Protein AF-A0A7D9EI59-F1 (afdb_monomer_lite)

Organism: Paramuricea clavata (NCBI:txid317549)

Structure (mmCIF, N/CA/C/O backbone):
data_AF-A0A7D9EI59-F1
#
_entry.id   AF-A0A7D9EI59-F1
#
loop_
_atom_site.group_PDB
_atom_site.id
_atom_site.type_symbol
_atom_site.label_atom_id
_atom_site.label_alt_id
_atom_site.label_comp_id
_atom_site.label_asym_id
_atom_site.label_entity_id
_atom_site.label_seq_id
_atom_site.pdbx_PDB_ins_code
_atom_site.Cartn_x
_atom_site.Cartn_y
_atom_site.Cartn_z
_atom_site.occupancy
_atom_site.B_iso_or_equiv
_atom_site.auth_seq_id
_atom_site.auth_comp_id
_atom_site.auth_asym_id
_atom_site.auth_atom_id
_atom_site.pdbx_PDB_model_num
ATOM 1 N N . MET A 1 1 ? -4.635 -21.747 10.445 1.00 44.41 1 MET A N 1
ATOM 2 C CA . MET A 1 1 ? -3.420 -22.553 10.187 1.00 44.41 1 MET A CA 1
ATOM 3 C C . MET A 1 1 ? -2.467 -22.407 11.371 1.00 44.41 1 MET A C 1
ATOM 5 O O . MET A 1 1 ? -2.086 -21.287 11.666 1.00 44.41 1 MET A O 1
ATOM 9 N N . SER A 1 2 ? -2.127 -23.484 12.089 1.00 45.44 2 SER A N 1
ATOM 10 C CA . SER A 1 2 ? -1.361 -23.410 13.359 1.00 45.44 2 SER A CA 1
ATOM 11 C C . SER A 1 2 ? 0.033 -24.046 13.291 1.00 45.44 2 SER A C 1
ATOM 13 O O . SER A 1 2 ? 0.686 -24.198 14.315 1.00 45.44 2 SER A O 1
ATOM 15 N N . THR A 1 3 ? 0.500 -24.448 12.109 1.00 55.97 3 THR A N 1
ATOM 16 C CA . THR A 1 3 ? 1.678 -25.321 11.956 1.00 55.97 3 THR A CA 1
ATOM 17 C C . THR A 1 3 ? 3.002 -24.595 11.688 1.00 55.97 3 THR A C 1
ATOM 19 O O . THR A 1 3 ? 3.993 -25.260 11.414 1.00 55.97 3 THR A O 1
ATOM 22 N N . GLY A 1 4 ? 3.057 -23.260 11.782 1.00 72.19 4 GLY A N 1
ATOM 23 C CA . GLY A 1 4 ? 4.280 -22.480 11.508 1.00 72.19 4 GLY A CA 1
ATOM 24 C C . GLY A 1 4 ? 4.633 -21.390 12.526 1.00 72.19 4 GLY A C 1
ATOM 25 O O . GLY A 1 4 ? 5.636 -20.710 12.347 1.00 72.19 4 GLY A O 1
ATOM 26 N N . LEU A 1 5 ? 3.832 -21.208 13.581 1.00 82.12 5 LEU A N 1
ATOM 27 C CA . LEU A 1 5 ? 4.033 -20.155 14.583 1.00 82.12 5 LEU A CA 1
ATOM 28 C C . LEU A 1 5 ? 4.665 -20.735 15.849 1.00 82.12 5 LEU A C 1
ATOM 30 O O . LEU A 1 5 ? 4.209 -21.754 16.366 1.00 82.12 5 LEU A O 1
ATOM 34 N N . THR A 1 6 ? 5.670 -20.051 16.392 1.00 87.62 6 THR A N 1
ATOM 35 C CA . THR A 1 6 ? 6.133 -20.313 17.764 1.00 87.62 6 THR A CA 1
ATOM 36 C C . THR A 1 6 ? 5.044 -19.940 18.774 1.00 87.62 6 THR A C 1
ATOM 38 O O . THR A 1 6 ? 4.190 -19.100 18.493 1.00 87.62 6 THR A O 1
ATOM 41 N N . GLU A 1 7 ? 5.083 -20.511 19.980 1.00 88.06 7 GLU A N 1
ATOM 42 C CA . GLU A 1 7 ? 4.117 -20.182 21.043 1.00 88.06 7 GLU A CA 1
ATOM 43 C C . GLU A 1 7 ? 4.102 -18.677 21.360 1.00 88.06 7 GLU A C 1
ATOM 45 O O . GLU A 1 7 ? 3.040 -18.066 21.492 1.00 88.06 7 GLU A O 1
ATOM 50 N N . ARG A 1 8 ? 5.289 -18.055 21.364 1.00 90.00 8 ARG A N 1
ATOM 51 C CA . ARG A 1 8 ? 5.455 -16.604 21.493 1.00 90.00 8 ARG A CA 1
ATOM 52 C C . ARG A 1 8 ? 4.705 -15.857 20.390 1.00 90.00 8 ARG A C 1
ATOM 54 O O . ARG A 1 8 ? 3.900 -14.986 20.697 1.00 90.00 8 ARG A O 1
ATOM 61 N N . GLN A 1 9 ? 4.932 -16.202 19.122 1.00 90.50 9 GLN A N 1
ATOM 62 C CA . GLN A 1 9 ? 4.246 -15.556 17.999 1.00 90.50 9 GLN A CA 1
ATOM 63 C C . GLN A 1 9 ? 2.733 -15.788 18.053 1.00 90.50 9 GLN A C 1
ATOM 65 O O . GLN A 1 9 ? 1.977 -14.851 17.836 1.00 90.50 9 GLN A O 1
ATOM 70 N N . ALA A 1 10 ? 2.276 -16.989 18.409 1.00 91.94 10 ALA A N 1
ATOM 71 C CA . ALA A 1 10 ? 0.852 -17.291 18.533 1.00 91.94 10 ALA A CA 1
ATOM 72 C C . ALA A 1 10 ? 0.154 -16.425 19.599 1.00 91.94 10 ALA A C 1
ATOM 74 O O . ALA A 1 10 ? -0.990 -16.016 19.399 1.00 91.94 10 ALA A O 1
ATOM 75 N N . HIS A 1 11 ? 0.835 -16.106 20.707 1.00 93.31 11 HIS A N 1
ATOM 76 C CA . HIS A 1 11 ? 0.327 -15.145 21.689 1.00 93.31 11 HIS A CA 1
ATOM 77 C C . HIS A 1 11 ? 0.198 -13.738 21.089 1.00 93.31 11 HIS A C 1
ATOM 79 O O . HIS A 1 11 ? -0.851 -13.111 21.215 1.00 93.31 11 HIS A O 1
ATOM 85 N N . LEU A 1 12 ? 1.239 -13.260 20.401 1.00 94.12 12 LEU A N 1
ATOM 86 C CA . LEU A 1 12 ? 1.238 -11.934 19.771 1.00 94.12 12 LEU A CA 1
ATOM 87 C C . LEU A 1 12 ? 0.163 -11.806 18.683 1.00 94.12 12 LEU A C 1
ATOM 89 O O . LEU A 1 12 ? -0.467 -10.761 18.560 1.00 94.12 12 LEU A O 1
ATOM 93 N N . VAL A 1 13 ? -0.095 -12.875 17.928 1.00 94.75 13 VAL A N 1
ATOM 94 C CA . VAL A 1 13 ? -1.173 -12.906 16.929 1.00 94.75 13 VAL A CA 1
ATOM 95 C C . VAL A 1 13 ? -2.532 -12.691 17.586 1.00 94.75 13 VAL A C 1
ATOM 97 O O . VAL A 1 13 ? -3.290 -11.846 17.125 1.00 94.75 13 VAL A O 1
ATOM 100 N N . LYS A 1 14 ? -2.824 -13.382 18.695 1.00 94.75 14 LYS A N 1
ATOM 101 C CA . LYS A 1 14 ? -4.089 -13.196 19.427 1.00 94.75 14 LYS A CA 1
ATOM 102 C C . LYS A 1 14 ? -4.240 -11.781 19.979 1.00 94.75 14 LYS A C 1
ATOM 104 O O . LYS A 1 14 ? -5.341 -11.236 19.976 1.00 94.75 14 LYS A O 1
ATOM 109 N N . GLU A 1 15 ? -3.148 -11.199 20.464 1.00 95.44 15 GLU A N 1
ATOM 110 C CA . GLU A 1 15 ? -3.125 -9.819 20.953 1.00 95.44 15 GLU A CA 1
ATOM 111 C C . GLU A 1 15 ? -3.425 -8.827 19.818 1.00 95.44 15 GLU A C 1
ATOM 113 O O . GLU A 1 15 ? -4.300 -7.972 19.962 1.00 95.44 15 GLU A O 1
ATOM 118 N N . LEU A 1 16 ? -2.793 -9.007 18.654 1.00 95.62 16 LEU A N 1
ATOM 119 C CA . LEU A 1 16 ? -3.027 -8.185 17.468 1.00 95.62 16 LEU A CA 1
ATOM 120 C C . LEU A 1 16 ? -4.451 -8.350 16.911 1.00 95.62 16 LEU A C 1
ATOM 122 O O . LEU A 1 16 ? -5.092 -7.362 16.569 1.00 95.62 16 LEU A O 1
ATOM 126 N N . GLU A 1 17 ? -4.983 -9.572 16.856 1.00 94.81 17 GLU A N 1
ATOM 127 C CA . GLU A 1 17 ? -6.381 -9.836 16.478 1.00 94.81 17 GLU A CA 1
ATOM 128 C C . GLU A 1 17 ? -7.371 -9.169 17.441 1.00 94.81 17 GLU A C 1
ATOM 130 O O . GLU A 1 17 ? -8.408 -8.654 17.015 1.00 94.81 17 GLU A O 1
ATOM 135 N N . GLY A 1 18 ? -7.056 -9.165 18.739 1.00 93.31 18 GLY A N 1
ATOM 136 C CA . GLY A 1 18 ? -7.814 -8.438 19.752 1.00 93.31 18 GLY A CA 1
ATOM 137 C C . GLY A 1 18 ? -7.827 -6.938 19.470 1.00 93.31 18 GLY A C 1
ATOM 138 O O . GLY A 1 18 ? -8.898 -6.332 19.445 1.00 93.31 18 GLY A O 1
ATOM 139 N N . TRP A 1 19 ? -6.662 -6.356 19.182 1.00 94.50 19 TRP A N 1
ATOM 140 C CA . TRP A 1 19 ? -6.543 -4.946 18.810 1.00 94.50 19 TRP A CA 1
ATOM 141 C C . TRP A 1 19 ? -7.332 -4.611 17.536 1.00 94.50 19 TRP A C 1
ATOM 143 O O . TRP A 1 19 ? -8.114 -3.664 17.538 1.00 94.50 19 TRP A O 1
ATOM 153 N N . VAL A 1 20 ? -7.224 -5.431 16.484 1.00 93.12 20 VAL A N 1
ATOM 154 C CA . VAL A 1 20 ? -7.974 -5.246 15.229 1.00 93.12 20 VAL A CA 1
ATOM 155 C C . VAL A 1 20 ? -9.485 -5.251 15.470 1.00 93.12 20 VAL A C 1
ATOM 157 O O . VAL A 1 20 ? -10.200 -4.419 14.912 1.00 93.12 20 VAL A O 1
ATOM 160 N N . LYS A 1 21 ? -9.988 -6.144 16.332 1.00 90.75 21 LYS A N 1
ATOM 161 C CA . LYS A 1 21 ? -11.410 -6.156 16.705 1.00 90.75 21 LYS A CA 1
ATOM 162 C C . LYS A 1 21 ? -11.816 -4.863 17.401 1.00 90.75 21 LYS A C 1
ATOM 164 O O . LYS A 1 21 ? -12.799 -4.251 16.995 1.00 90.75 21 LYS A O 1
ATOM 169 N N . LEU A 1 22 ? -11.041 -4.414 18.390 1.00 90.25 22 LEU A N 1
ATOM 170 C CA . LEU A 1 22 ? -11.302 -3.159 19.104 1.00 90.25 22 LEU A CA 1
ATOM 171 C C . LEU A 1 22 ? -11.261 -1.934 18.181 1.00 90.25 22 LEU A C 1
ATOM 173 O O . LEU A 1 22 ? -12.031 -1.000 18.394 1.00 90.25 22 LEU A O 1
ATOM 177 N N . PHE A 1 23 ? -10.396 -1.960 17.165 1.00 90.44 23 PHE A N 1
ATOM 178 C CA . PHE A 1 23 ? -10.298 -0.939 16.124 1.00 90.44 23 PHE A CA 1
ATOM 179 C C . PHE A 1 23 ? -11.529 -0.934 15.205 1.00 90.44 23 PHE A C 1
ATOM 181 O O . PHE A 1 23 ? -12.023 0.128 14.841 1.00 90.44 23 PHE A O 1
ATOM 188 N N . SER A 1 24 ? -12.059 -2.110 14.857 1.00 86.44 24 SER A N 1
ATOM 189 C CA . SER A 1 24 ? -13.242 -2.230 13.990 1.00 86.44 24 SER A CA 1
ATOM 190 C C . SER A 1 24 ? -14.580 -1.992 14.699 1.00 86.44 24 SER A C 1
ATOM 192 O O . SER A 1 24 ? -15.538 -1.527 14.084 1.00 86.44 24 SER A O 1
ATOM 194 N N . GLU A 1 25 ? -14.667 -2.279 16.000 1.00 82.50 25 GLU A N 1
ATOM 195 C CA . GLU A 1 25 ? -15.896 -2.148 16.785 1.00 82.50 25 GLU A CA 1
ATOM 196 C C . GLU A 1 25 ? -16.182 -0.679 17.148 1.00 82.50 25 GLU A C 1
ATOM 198 O O . GLU A 1 25 ? -15.815 -0.184 18.221 1.00 82.50 25 GLU A O 1
ATOM 203 N N . ALA A 1 26 ? -16.887 0.024 16.260 1.00 68.56 26 ALA A N 1
ATOM 204 C CA . ALA A 1 26 ? -17.484 1.319 16.572 1.00 68.56 26 ALA A CA 1
ATOM 205 C C . ALA A 1 26 ? -18.655 1.163 17.557 1.00 68.56 26 ALA A C 1
ATOM 207 O O . ALA A 1 26 ? -19.393 0.173 17.538 1.00 68.56 26 ALA A O 1
ATOM 208 N N . LYS A 1 27 ? -18.850 2.153 18.433 1.00 64.38 27 LYS A N 1
ATOM 209 C CA . LYS A 1 27 ? -19.994 2.159 19.350 1.00 64.38 27 LYS A CA 1
ATOM 210 C C . LYS A 1 27 ? -21.321 2.227 18.573 1.00 64.38 27 LYS A C 1
ATOM 212 O O . LYS A 1 27 ? -21.422 2.973 17.594 1.00 64.38 27 LYS A O 1
ATOM 217 N N . PRO A 1 28 ? -22.371 1.530 19.047 1.00 58.72 28 PRO A N 1
ATOM 218 C CA . PRO A 1 28 ? -23.678 1.504 18.386 1.00 58.72 28 PRO A CA 1
ATOM 219 C C . PRO A 1 28 ? -24.346 2.887 18.306 1.00 58.72 28 PRO A C 1
ATOM 221 O O . PRO A 1 28 ? -25.142 3.124 17.411 1.00 58.72 28 PRO A O 1
ATOM 224 N N . GLU A 1 29 ? -23.969 3.825 19.180 1.00 56.94 29 GLU A N 1
ATOM 225 C CA . GLU A 1 29 ? -24.457 5.216 19.194 1.00 56.94 29 GLU A CA 1
ATOM 226 C C . GLU A 1 29 ? -24.121 6.004 17.913 1.00 56.94 29 GLU A C 1
ATOM 228 O O . GLU A 1 29 ? -24.829 6.945 17.571 1.00 56.94 29 GLU A O 1
ATOM 233 N N . TYR A 1 30 ? -23.070 5.603 17.188 1.00 54.81 30 TYR A N 1
ATOM 234 C CA . TYR A 1 30 ? -22.612 6.246 15.947 1.00 54.81 30 TYR A CA 1
ATOM 235 C C . TYR A 1 30 ? -22.866 5.380 14.703 1.00 54.81 30 TYR A C 1
ATOM 237 O O . TYR A 1 30 ? -22.449 5.733 13.602 1.00 54.81 30 TYR A O 1
ATOM 245 N N . SER A 1 31 ? -23.545 4.239 14.868 1.00 54.56 31 SER A N 1
ATOM 246 C CA . SER A 1 31 ? -23.795 3.266 13.804 1.00 54.56 31 SER A CA 1
ATOM 247 C C . SER A 1 31 ? -25.276 3.289 13.427 1.00 54.56 31 SER A C 1
ATOM 249 O O . SER A 1 31 ? -26.121 2.753 14.139 1.00 54.56 31 SER A O 1
ATOM 251 N N . SER A 1 32 ? -25.614 3.921 12.301 1.00 46.00 32 SER A N 1
ATOM 252 C CA . SER A 1 32 ? -26.967 3.827 11.739 1.00 46.00 32 SER A CA 1
ATOM 253 C C . SER A 1 32 ? -27.121 2.495 10.997 1.00 46.00 32 SER A C 1
ATOM 255 O O . SER A 1 32 ? -26.780 2.396 9.823 1.00 46.00 32 SER A O 1
ATOM 257 N N . GLY A 1 33 ? -27.624 1.471 11.693 1.00 49.34 33 GLY A N 1
ATOM 258 C CA . GLY A 1 33 ? -27.985 0.166 11.120 1.00 49.34 33 GLY A CA 1
ATOM 259 C C . GLY A 1 33 ? -27.088 -0.997 11.558 1.00 49.34 33 GLY A C 1
ATOM 260 O O . GLY A 1 33 ? -25.931 -0.813 11.920 1.00 49.34 33 GLY A O 1
ATOM 261 N N . GLU A 1 34 ? -27.636 -2.214 11.506 1.00 49.31 34 GLU A N 1
ATOM 262 C CA . GLU A 1 34 ? -27.031 -3.495 11.930 1.00 49.31 34 GLU A CA 1
ATOM 263 C C . GLU A 1 34 ? -25.749 -3.907 11.162 1.00 49.31 34 GLU A C 1
ATOM 265 O O . GLU A 1 34 ? -25.243 -5.018 11.340 1.00 49.31 34 GLU A O 1
ATOM 270 N N . SER A 1 35 ? -25.191 -3.047 10.302 1.00 55.44 35 SER A N 1
ATOM 271 C CA . SER A 1 35 ? -23.946 -3.332 9.589 1.00 55.44 35 SER A CA 1
ATOM 272 C C . SER A 1 35 ? -22.745 -3.107 10.508 1.00 55.44 35 SER A C 1
ATOM 274 O O . SER A 1 35 ? -22.201 -2.006 10.602 1.00 55.44 35 SER A O 1
ATOM 276 N N . LEU A 1 36 ? -22.328 -4.172 11.191 1.00 67.75 36 LEU A N 1
ATOM 277 C CA . LEU A 1 36 ? -21.067 -4.220 11.927 1.00 67.75 36 LEU A CA 1
ATOM 278 C C . LEU A 1 36 ? -19.910 -3.902 10.967 1.00 67.75 36 LEU A C 1
ATOM 280 O O . LEU A 1 36 ? -19.700 -4.636 10.000 1.00 67.75 36 LEU A O 1
ATOM 284 N N . PHE A 1 37 ? -19.179 -2.818 11.235 1.00 77.12 37 PHE A N 1
ATOM 285 C CA . PHE A 1 37 ? -17.946 -2.474 10.528 1.00 77.12 37 PHE A CA 1
ATOM 286 C C . PHE A 1 37 ? -16.921 -3.585 10.780 1.00 77.12 37 PHE A C 1
ATOM 288 O O . PHE A 1 37 ? -16.634 -3.920 11.932 1.00 77.12 37 PHE A O 1
ATOM 295 N N . LYS A 1 38 ? -16.438 -4.233 9.719 1.00 85.75 38 LYS A N 1
ATOM 296 C CA . LYS A 1 38 ? -15.557 -5.400 9.832 1.00 85.75 38 LYS A CA 1
ATOM 297 C C . LYS A 1 38 ? -14.093 -4.978 9.722 1.00 85.75 38 LYS A C 1
ATOM 299 O O . LYS A 1 38 ? -13.791 -3.958 9.111 1.00 85.75 38 LYS A O 1
ATOM 304 N N . PRO A 1 39 ? -13.149 -5.809 10.193 1.00 88.12 39 PRO A N 1
ATOM 305 C CA . PRO A 1 39 ? -11.725 -5.592 9.943 1.00 88.12 39 PRO A CA 1
ATOM 306 C C . PRO A 1 39 ? -11.366 -5.363 8.467 1.00 88.12 39 PRO A C 1
ATOM 308 O O . PRO A 1 39 ? -10.479 -4.567 8.186 1.00 88.12 39 PRO A O 1
ATOM 311 N N . GLY A 1 40 ? -12.078 -6.005 7.531 1.00 86.62 40 GLY A N 1
ATOM 312 C CA . GLY A 1 40 ? -11.897 -5.797 6.087 1.00 86.62 40 GLY A CA 1
ATOM 313 C C . GLY A 1 40 ? -12.383 -4.440 5.561 1.00 86.62 40 GLY A C 1
ATOM 314 O O . GLY A 1 40 ? -11.949 -4.025 4.491 1.00 86.62 40 GLY A O 1
ATOM 315 N N . ASP A 1 41 ? -13.241 -3.736 6.308 1.00 87.25 41 ASP A N 1
ATOM 316 C CA . ASP A 1 41 ? -13.616 -2.340 6.032 1.00 87.25 41 ASP A CA 1
ATOM 317 C C . ASP A 1 41 ? -12.573 -1.354 6.584 1.00 87.25 41 ASP A C 1
ATOM 319 O O . ASP A 1 41 ? -12.348 -0.277 6.026 1.00 87.25 41 ASP A O 1
ATOM 323 N N . CYS A 1 42 ? -11.924 -1.728 7.693 1.00 90.56 42 CYS A N 1
ATOM 324 C CA . CYS A 1 42 ? -10.862 -0.947 8.316 1.00 90.56 42 CYS A CA 1
ATOM 325 C C . CYS A 1 42 ? -9.559 -1.008 7.526 1.00 90.56 42 CYS A C 1
ATOM 327 O O . CYS A 1 42 ? -8.951 0.023 7.259 1.00 90.56 42 CYS A O 1
ATOM 329 N N . PHE A 1 43 ? -9.127 -2.226 7.204 1.00 93.50 43 PHE A N 1
ATOM 330 C CA . PHE A 1 43 ? -7.817 -2.545 6.660 1.00 93.50 43 PHE A CA 1
ATOM 331 C C . PHE A 1 43 ? -7.995 -3.203 5.293 1.00 93.50 43 PHE A C 1
ATOM 333 O O . PHE A 1 43 ? -8.507 -4.319 5.170 1.00 93.50 43 PHE A O 1
ATOM 340 N N . VAL A 1 44 ? -7.566 -2.508 4.247 1.00 92.69 44 VAL A N 1
ATOM 341 C CA . VAL A 1 44 ? -7.796 -2.923 2.866 1.00 92.69 44 VAL A CA 1
ATOM 342 C C . VAL A 1 44 ? -6.965 -4.166 2.543 1.00 92.69 44 VAL A C 1
ATOM 344 O O . VAL A 1 44 ? -5.740 -4.175 2.657 1.00 92.69 44 VAL A O 1
ATOM 347 N N . GLY A 1 45 ? -7.650 -5.242 2.146 1.00 89.50 45 GLY A N 1
ATOM 348 C CA . GLY A 1 45 ? -7.032 -6.546 1.890 1.00 89.50 45 GLY A CA 1
ATOM 349 C C . GLY A 1 45 ? -6.720 -7.354 3.156 1.00 89.50 45 GLY A C 1
ATOM 350 O O . GLY A 1 45 ? -5.837 -8.215 3.121 1.00 89.50 45 GLY A O 1
ATOM 351 N N . TYR A 1 46 ? -7.407 -7.078 4.268 1.00 91.50 46 TYR A N 1
ATOM 352 C CA . TYR A 1 46 ? -7.305 -7.861 5.498 1.00 91.50 46 TYR A CA 1
ATOM 353 C C . TYR A 1 46 ? -8.050 -9.196 5.405 1.00 91.50 46 TYR A C 1
ATOM 355 O O . TYR A 1 46 ? -9.221 -9.250 5.038 1.00 91.50 46 TYR A O 1
ATOM 363 N N . HIS A 1 47 ? -7.374 -10.263 5.823 1.00 90.31 47 HIS A N 1
ATOM 364 C CA . HIS A 1 47 ? -7.870 -11.638 5.884 1.00 90.31 47 HIS A CA 1
ATOM 365 C C . HIS A 1 47 ? -7.627 -12.250 7.258 1.00 90.31 47 HIS A C 1
ATOM 367 O O . HIS A 1 47 ? -6.879 -11.713 8.075 1.00 90.31 47 HIS A O 1
ATOM 373 N N . SER A 1 48 ? -8.213 -13.424 7.503 1.00 88.00 48 SER A N 1
ATOM 374 C CA . SER A 1 48 ? -8.036 -14.156 8.766 1.00 88.00 48 SER A CA 1
ATOM 375 C C . SER A 1 48 ? -6.572 -14.453 9.094 1.00 88.00 48 SER A C 1
ATOM 377 O O . SER A 1 48 ? -6.203 -14.488 10.260 1.00 88.00 48 SER A O 1
ATOM 379 N N . ASP A 1 49 ? -5.730 -14.632 8.075 1.00 89.19 49 ASP A N 1
ATOM 380 C CA . ASP A 1 49 ? -4.313 -14.951 8.257 1.00 89.19 49 ASP A CA 1
ATOM 381 C C . ASP A 1 49 ? -3.410 -13.701 8.279 1.00 89.19 49 ASP A C 1
ATOM 383 O O . ASP A 1 49 ? -2.204 -13.811 8.507 1.00 89.19 49 ASP A O 1
ATOM 387 N N . THR A 1 50 ? -3.963 -12.497 8.083 1.00 91.38 50 THR A N 1
ATOM 388 C CA . THR A 1 50 ? -3.183 -11.251 8.008 1.00 91.38 50 THR A CA 1
ATOM 389 C C . THR A 1 50 ? -2.435 -10.961 9.307 1.00 91.38 50 THR A C 1
ATOM 391 O O . THR A 1 50 ? -1.248 -10.645 9.263 1.00 91.38 50 THR A O 1
ATOM 394 N N . ALA A 1 51 ? -3.081 -11.119 10.467 1.00 92.50 51 ALA A N 1
ATOM 395 C CA . ALA A 1 51 ? -2.426 -10.896 11.758 1.00 92.50 51 ALA A CA 1
ATOM 396 C C . ALA A 1 51 ? -1.226 -11.840 11.955 1.00 92.50 51 ALA A C 1
ATOM 398 O O . ALA A 1 51 ? -0.148 -11.405 12.362 1.00 92.50 51 ALA A O 1
ATOM 399 N N . ALA A 1 52 ? -1.383 -13.115 11.587 1.00 91.69 52 ALA A N 1
ATOM 400 C CA . ALA A 1 52 ? -0.301 -14.093 11.612 1.00 91.69 52 ALA A CA 1
ATOM 401 C C . ALA A 1 52 ? 0.844 -13.716 10.662 1.00 91.69 52 ALA A C 1
ATOM 403 O O . ALA A 1 52 ? 2.006 -13.731 11.070 1.00 91.69 52 ALA A O 1
ATOM 404 N N . ALA A 1 53 ? 0.529 -13.335 9.423 1.00 90.69 53 ALA A N 1
ATOM 405 C CA . ALA A 1 53 ? 1.523 -12.937 8.429 1.00 90.69 53 ALA A CA 1
ATOM 406 C C . ALA A 1 53 ? 2.340 -11.711 8.875 1.00 90.69 53 ALA A C 1
ATOM 408 O O . ALA A 1 53 ? 3.569 -11.707 8.745 1.00 90.69 53 ALA A O 1
ATOM 409 N N . VAL A 1 54 ? 1.679 -10.697 9.443 1.00 92.25 54 VAL A N 1
ATOM 410 C CA . VAL A 1 54 ? 2.336 -9.483 9.946 1.00 92.25 54 VAL A CA 1
ATOM 411 C C . VAL A 1 54 ? 3.245 -9.815 11.125 1.00 92.25 54 VAL A C 1
ATOM 413 O O . VAL A 1 54 ? 4.438 -9.522 11.065 1.00 92.25 54 VAL A O 1
ATOM 416 N N . VAL A 1 55 ? 2.735 -10.501 12.154 1.00 92.75 55 VAL A N 1
ATOM 417 C CA . VAL A 1 55 ? 3.536 -10.855 13.338 1.00 92.75 55 VAL A CA 1
ATOM 418 C C . VAL A 1 55 ? 4.752 -11.694 12.957 1.00 92.75 55 VAL A C 1
ATOM 420 O O . VAL A 1 55 ? 5.840 -11.442 13.476 1.00 92.75 55 VAL A O 1
ATOM 423 N N . MET A 1 56 ? 4.611 -12.661 12.045 1.00 90.31 56 MET A N 1
ATOM 424 C CA . MET A 1 56 ? 5.751 -13.451 11.569 1.00 90.31 56 MET A CA 1
ATOM 425 C C . MET A 1 56 ? 6.794 -12.579 10.872 1.00 90.31 56 MET A C 1
ATOM 427 O O . MET A 1 56 ? 7.977 -12.678 11.188 1.00 90.31 56 MET A O 1
ATOM 431 N N . THR A 1 57 ? 6.363 -11.706 9.961 1.00 89.31 57 THR A N 1
ATOM 432 C CA . THR A 1 57 ? 7.269 -10.830 9.204 1.00 89.31 57 THR A CA 1
ATOM 433 C C . THR A 1 57 ? 8.038 -9.901 10.143 1.00 89.31 57 THR A C 1
ATOM 435 O O . THR A 1 57 ? 9.263 -9.830 10.073 1.00 89.31 57 THR A O 1
ATOM 438 N N . ILE A 1 58 ? 7.342 -9.256 11.081 1.00 90.94 58 ILE A N 1
ATOM 439 C CA . ILE A 1 58 ? 7.950 -8.342 12.053 1.00 90.94 58 ILE A CA 1
ATOM 440 C C . ILE A 1 58 ? 8.865 -9.082 13.032 1.00 90.94 58 ILE A C 1
ATOM 442 O O . ILE A 1 58 ? 9.969 -8.615 13.303 1.00 90.94 58 ILE A O 1
ATOM 446 N N . SER A 1 59 ? 8.456 -10.255 13.520 1.00 89.69 59 SER A N 1
ATOM 447 C CA . SER A 1 59 ? 9.297 -11.057 14.419 1.00 89.69 59 SER A CA 1
ATOM 448 C C . SER A 1 59 ? 10.602 -11.486 13.748 1.00 89.69 59 SER A C 1
ATOM 450 O O . SER A 1 59 ? 11.637 -11.483 14.399 1.00 89.69 59 SER A O 1
ATOM 452 N N . ASN A 1 60 ? 10.560 -11.828 12.456 1.00 86.69 60 ASN A N 1
ATOM 453 C CA . ASN A 1 60 ? 11.741 -12.249 11.701 1.00 86.69 60 ASN A CA 1
ATOM 454 C C . ASN A 1 60 ? 12.683 -11.079 11.369 1.00 86.69 60 ASN A C 1
ATOM 456 O O . ASN A 1 60 ? 13.889 -11.281 11.247 1.00 86.69 60 ASN A O 1
ATOM 460 N N . LEU A 1 61 ? 12.148 -9.863 11.202 1.00 85.00 61 LEU A N 1
ATOM 461 C CA . LEU A 1 61 ? 12.950 -8.648 11.016 1.00 85.00 61 LEU A CA 1
ATOM 462 C C . LEU A 1 61 ? 13.621 -8.211 12.324 1.00 85.00 61 LEU A C 1
ATOM 464 O O . LEU A 1 61 ? 14.761 -7.754 12.318 1.00 85.00 61 LEU A O 1
ATOM 468 N N . GLY A 1 62 ? 12.911 -8.361 13.441 1.00 81.19 62 GLY A N 1
ATOM 469 C CA . GLY A 1 62 ? 13.339 -7.943 14.769 1.00 81.19 62 GLY A CA 1
ATOM 470 C C . GLY A 1 62 ? 13.514 -9.112 15.728 1.00 81.19 62 GLY A C 1
ATOM 471 O O . GLY A 1 62 ? 12.822 -9.159 16.743 1.00 81.19 62 GLY A O 1
ATOM 472 N N . ASN A 1 63 ? 14.436 -10.040 15.440 1.00 76.38 63 ASN A N 1
ATOM 473 C CA . ASN A 1 63 ? 14.655 -11.235 16.275 1.00 76.38 63 ASN A CA 1
ATOM 474 C C . ASN A 1 63 ? 14.894 -10.905 17.766 1.00 76.38 63 ASN A C 1
ATOM 476 O O . ASN A 1 63 ? 14.447 -11.650 18.640 1.00 76.38 63 ASN A O 1
ATOM 480 N N . ASP A 1 64 ? 15.535 -9.767 18.052 1.00 85.19 64 ASP A N 1
ATOM 481 C CA . ASP A 1 64 ? 15.859 -9.312 19.413 1.00 85.19 64 ASP A CA 1
ATOM 482 C C . ASP A 1 64 ? 14.813 -8.360 20.017 1.00 85.19 64 ASP A C 1
ATOM 484 O O . ASP A 1 64 ? 14.978 -7.856 21.131 1.00 85.19 64 ASP A O 1
ATOM 488 N N . TRP A 1 65 ? 13.727 -8.072 19.299 1.00 88.81 65 TRP A N 1
ATOM 489 C CA . TRP A 1 65 ? 12.714 -7.138 19.776 1.00 88.81 65 TRP A CA 1
ATOM 490 C C . TRP A 1 65 ? 11.878 -7.737 20.902 1.00 88.81 65 TRP A C 1
ATOM 492 O O . TRP A 1 65 ? 11.542 -8.927 20.934 1.00 88.81 65 TRP A O 1
ATOM 502 N N . SER A 1 66 ? 11.494 -6.877 21.843 1.00 92.25 66 SER A N 1
ATOM 503 C CA . SER A 1 66 ? 10.533 -7.224 22.885 1.00 92.25 66 SER A CA 1
ATOM 504 C C . SER A 1 66 ? 9.141 -7.470 22.293 1.00 92.25 66 SER A C 1
ATOM 506 O O . SER A 1 66 ? 8.796 -6.962 21.227 1.00 92.25 66 SER A O 1
ATOM 508 N N . ASN A 1 67 ? 8.294 -8.207 23.018 1.00 91.50 67 ASN A N 1
ATOM 509 C CA . ASN A 1 67 ? 6.902 -8.452 22.609 1.00 91.50 67 ASN A CA 1
ATOM 510 C C . ASN A 1 67 ? 6.146 -7.153 22.301 1.00 91.50 67 ASN A C 1
ATOM 512 O O . ASN A 1 67 ? 5.438 -7.078 21.303 1.00 91.50 67 ASN A O 1
ATOM 516 N N . LYS A 1 68 ? 6.354 -6.115 23.120 1.00 91.69 68 LYS A N 1
ATOM 517 C CA . LYS A 1 68 ? 5.711 -4.808 22.941 1.00 91.69 68 LYS A CA 1
ATOM 518 C C . LYS A 1 68 ? 6.143 -4.117 21.650 1.00 91.69 68 LYS A C 1
ATOM 520 O O . LYS A 1 68 ? 5.302 -3.559 20.958 1.00 91.69 68 LYS A O 1
ATOM 525 N N . GLN A 1 69 ? 7.431 -4.182 21.307 1.00 92.94 69 GLN A N 1
ATOM 526 C CA . GLN A 1 69 ? 7.944 -3.612 20.058 1.00 92.94 69 GLN A CA 1
ATOM 527 C C . GLN A 1 69 ? 7.391 -4.348 18.838 1.00 92.94 69 GLN A C 1
ATOM 529 O O . GLN A 1 69 ? 6.978 -3.705 17.880 1.00 92.94 69 GLN A O 1
ATOM 534 N N . ILE A 1 70 ? 7.322 -5.682 18.891 1.00 93.44 70 ILE A N 1
ATOM 535 C CA . ILE A 1 70 ? 6.745 -6.477 17.801 1.00 93.44 70 ILE A CA 1
ATOM 536 C C . ILE A 1 70 ? 5.268 -6.118 17.602 1.00 93.44 70 ILE A C 1
ATOM 538 O O . ILE A 1 70 ? 4.847 -5.926 16.465 1.00 93.44 70 ILE A O 1
ATOM 542 N N . ILE A 1 71 ? 4.487 -5.982 18.680 1.00 94.69 71 ILE A N 1
ATOM 543 C CA . ILE A 1 71 ? 3.074 -5.580 18.594 1.00 94.69 71 ILE A CA 1
ATOM 544 C C . ILE A 1 71 ? 2.925 -4.167 18.047 1.00 94.69 71 ILE A C 1
ATOM 546 O O . ILE A 1 71 ? 2.183 -3.978 17.090 1.00 94.69 71 ILE A O 1
ATOM 550 N N . SER A 1 72 ? 3.655 -3.197 18.598 1.00 93.75 72 SER A N 1
ATOM 551 C CA . SER A 1 72 ? 3.615 -1.804 18.140 1.00 93.75 72 SER A CA 1
ATOM 552 C C . SER A 1 72 ? 3.963 -1.699 16.651 1.00 93.75 72 SER A C 1
ATOM 554 O O . SER A 1 72 ? 3.184 -1.150 15.875 1.00 93.75 72 SER A O 1
ATOM 556 N N . GLN A 1 73 ? 5.039 -2.354 16.204 1.00 93.25 73 GLN A N 1
ATOM 557 C CA . GLN A 1 73 ? 5.400 -2.360 14.787 1.00 93.25 73 GLN A CA 1
ATOM 558 C C . GLN A 1 73 ? 4.381 -3.113 13.918 1.00 93.25 73 GLN A C 1
ATOM 560 O O . GLN A 1 73 ? 4.134 -2.728 12.773 1.00 93.25 73 GLN A O 1
ATOM 565 N N . SER A 1 74 ? 3.763 -4.175 14.441 1.00 94.38 74 SER A N 1
ATOM 5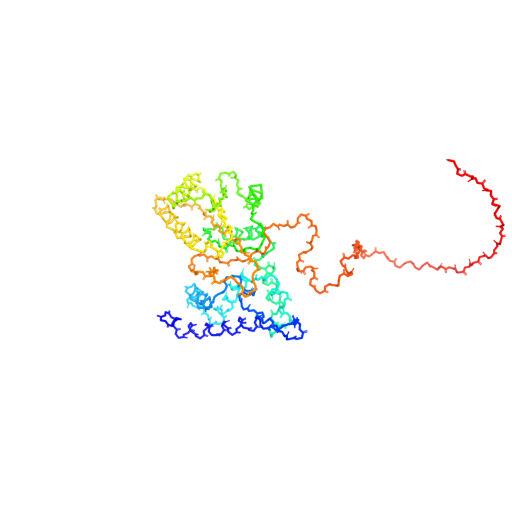66 C CA . SER A 1 74 ? 2.696 -4.897 13.737 1.00 94.38 74 SER A CA 1
ATOM 567 C C . SER A 1 74 ? 1.452 -4.025 13.558 1.00 94.38 74 SER A C 1
ATOM 569 O O . SER A 1 74 ? 0.858 -4.034 12.483 1.00 94.38 74 SER A O 1
ATOM 571 N N . ILE A 1 75 ? 1.094 -3.232 14.572 1.00 94.75 75 ILE A N 1
ATOM 572 C CA . ILE A 1 75 ? 0.013 -2.244 14.502 1.00 94.75 75 ILE A CA 1
ATOM 573 C C . ILE A 1 75 ? 0.328 -1.205 13.430 1.00 94.75 75 ILE A C 1
ATOM 575 O O . ILE A 1 75 ? -0.491 -1.009 12.538 1.00 94.75 75 ILE A O 1
ATOM 579 N N . TYR A 1 76 ? 1.523 -0.608 13.442 1.00 93.38 76 TYR A N 1
ATOM 580 C CA . TYR A 1 76 ? 1.913 0.368 12.419 1.00 93.38 76 TYR A CA 1
ATOM 581 C C . TYR A 1 76 ? 1.925 -0.236 11.011 1.00 93.38 76 TYR A C 1
ATOM 583 O O . TYR A 1 76 ? 1.538 0.429 10.056 1.00 93.38 76 TYR A O 1
ATOM 591 N N . THR A 1 77 ? 2.286 -1.514 10.879 1.00 92.62 77 THR A N 1
ATOM 592 C CA . THR A 1 77 ? 2.233 -2.237 9.599 1.00 92.62 77 THR A CA 1
ATOM 593 C C . THR A 1 77 ? 0.800 -2.461 9.116 1.00 92.62 77 THR A C 1
ATOM 595 O O . THR A 1 77 ? 0.539 -2.346 7.923 1.00 92.62 77 THR A O 1
ATOM 598 N N . LEU A 1 78 ? -0.145 -2.759 10.013 1.00 94.00 78 LEU A N 1
ATOM 599 C CA . LEU A 1 78 ? -1.565 -2.832 9.653 1.00 94.00 78 LEU A CA 1
ATOM 600 C C . LEU A 1 78 ? -2.126 -1.455 9.301 1.00 94.00 78 LEU A C 1
ATOM 602 O O . LEU A 1 78 ? -2.882 -1.333 8.338 1.00 94.00 78 LEU A O 1
ATOM 606 N N . LEU A 1 79 ? -1.720 -0.429 10.050 1.00 94.75 79 LEU A N 1
ATOM 607 C CA . LEU A 1 79 ? -2.142 0.956 9.872 1.00 94.75 79 LEU A CA 1
ATOM 608 C C . LEU A 1 79 ? -1.813 1.484 8.470 1.00 94.75 79 LEU A C 1
ATOM 610 O O . LEU A 1 79 ? -2.629 2.192 7.889 1.00 94.75 79 LEU A O 1
ATOM 614 N N . GLN A 1 80 ? -0.711 1.017 7.875 1.00 94.00 80 GLN A N 1
ATOM 615 C CA . GLN A 1 80 ? -0.348 1.323 6.488 1.00 94.00 80 GLN A CA 1
ATOM 616 C C . GLN A 1 80 ? -1.420 0.913 5.469 1.00 94.00 80 GLN A C 1
ATOM 618 O O . GLN A 1 80 ? -1.478 1.479 4.384 1.00 94.00 80 GLN A O 1
ATOM 623 N N . CYS A 1 81 ? -2.262 -0.075 5.776 1.00 94.00 81 CYS A N 1
ATOM 624 C CA . CYS A 1 81 ? -3.371 -0.495 4.915 1.00 94.00 81 CYS A CA 1
ATOM 625 C C . CYS A 1 81 ? -4.735 0.003 5.409 1.00 94.00 81 CYS A C 1
ATOM 627 O O . CYS A 1 81 ? -5.760 -0.434 4.885 1.00 94.00 81 CYS A O 1
ATOM 629 N N . ALA A 1 82 ? -4.776 0.872 6.420 1.00 93.44 82 ALA A N 1
ATOM 630 C CA . ALA A 1 82 ? -6.029 1.399 6.933 1.00 93.44 82 ALA A CA 1
ATOM 631 C C . ALA A 1 82 ? -6.667 2.394 5.951 1.00 93.44 82 ALA A C 1
ATOM 633 O O . ALA A 1 82 ? -5.977 3.187 5.302 1.00 93.44 82 ALA A O 1
ATOM 634 N N . SER A 1 83 ? -7.997 2.379 5.867 1.00 91.31 83 SER A N 1
ATOM 635 C CA . SER A 1 83 ? -8.752 3.413 5.159 1.00 91.31 83 SER A CA 1
ATOM 636 C C . SER A 1 83 ? -8.842 4.692 6.008 1.00 91.31 83 SER A C 1
ATOM 638 O O . SER A 1 83 ? -8.971 4.609 7.236 1.00 91.31 83 SER A O 1
ATOM 640 N N . PRO A 1 84 ? -8.821 5.890 5.395 1.00 89.81 84 PRO A N 1
ATOM 641 C CA . PRO A 1 84 ? -8.916 7.146 6.142 1.00 89.81 84 PRO A CA 1
ATOM 642 C C . PRO A 1 84 ? -10.245 7.275 6.908 1.00 89.81 84 PRO A C 1
ATOM 644 O O . PRO A 1 84 ? -10.281 7.859 7.990 1.00 89.81 84 PRO A O 1
ATOM 647 N N . ASP A 1 85 ? -11.326 6.672 6.397 1.00 87.06 85 ASP A N 1
ATOM 648 C CA . ASP A 1 85 ? -12.620 6.572 7.090 1.00 87.06 85 ASP A CA 1
ATOM 649 C C . ASP A 1 85 ? -12.500 5.783 8.405 1.00 87.06 85 ASP A C 1
ATOM 651 O O . ASP A 1 85 ? -13.006 6.207 9.443 1.00 87.06 85 ASP A O 1
ATOM 655 N N . ALA A 1 86 ? -11.763 4.670 8.409 1.00 89.81 86 ALA A N 1
ATOM 656 C CA . ALA A 1 86 ? -11.562 3.886 9.623 1.00 89.81 86 ALA A CA 1
ATOM 657 C C . ALA A 1 86 ? -10.786 4.663 10.700 1.00 89.81 86 ALA A C 1
ATOM 659 O O . ALA A 1 86 ? -11.120 4.579 11.882 1.00 89.81 86 ALA A O 1
ATOM 660 N N . ILE A 1 87 ? -9.809 5.476 10.289 1.00 90.44 87 ILE A N 1
ATOM 661 C CA . ILE A 1 87 ? -9.056 6.367 11.182 1.00 90.44 87 ILE A CA 1
ATOM 662 C C . ILE A 1 87 ? -9.956 7.474 11.744 1.00 90.44 87 ILE A C 1
ATOM 664 O O . ILE A 1 87 ? -9.937 7.738 12.946 1.00 90.44 87 ILE A O 1
ATOM 668 N N . ALA A 1 88 ? -10.809 8.076 10.914 1.00 87.25 88 ALA A N 1
ATOM 669 C CA . ALA A 1 88 ? -11.766 9.091 11.355 1.00 87.25 88 ALA A CA 1
ATOM 670 C C . ALA A 1 88 ? -12.816 8.552 12.340 1.00 87.25 88 ALA A C 1
ATOM 672 O O . ALA A 1 88 ? -13.294 9.293 13.200 1.00 87.25 88 ALA A O 1
ATOM 673 N N . ARG A 1 89 ? -13.149 7.259 12.267 1.00 86.75 89 ARG A N 1
ATOM 674 C CA . ARG A 1 89 ? -14.069 6.596 13.207 1.00 86.75 89 ARG A CA 1
ATOM 675 C C . ARG A 1 89 ? -13.427 6.225 14.538 1.00 86.75 89 ARG A C 1
ATOM 677 O O . ARG A 1 89 ? -14.151 5.951 15.494 1.00 86.75 89 ARG A O 1
ATOM 684 N N . LEU A 1 90 ? -12.101 6.229 14.634 1.00 86.94 90 LEU A N 1
ATOM 685 C CA . LEU A 1 90 ? -11.357 5.755 15.800 1.00 86.94 90 LEU A CA 1
ATOM 686 C C . LEU A 1 90 ? -11.786 6.398 17.139 1.00 86.94 90 LEU A C 1
ATOM 688 O O . LEU A 1 90 ? -11.936 5.650 18.112 1.00 86.94 90 LEU A O 1
ATOM 692 N N . PRO A 1 91 ? -12.108 7.710 17.226 1.00 85.69 91 PRO A N 1
ATOM 693 C CA . PRO A 1 91 ? -12.631 8.321 18.455 1.00 85.69 91 PRO A CA 1
ATOM 694 C C . PRO A 1 91 ? -13.955 7.712 18.953 1.00 85.69 91 PRO A C 1
ATOM 696 O O . PRO A 1 91 ? -14.257 7.764 20.148 1.00 85.69 91 PRO A O 1
ATOM 699 N N . ALA A 1 92 ? -14.740 7.108 18.057 1.00 82.88 92 ALA A N 1
ATOM 700 C CA . ALA A 1 92 ? -16.006 6.443 18.364 1.00 82.88 92 ALA A CA 1
ATOM 701 C C . ALA A 1 92 ? -15.849 4.948 18.716 1.00 82.88 92 ALA A C 1
ATOM 703 O O . ALA A 1 92 ? -16.843 4.277 19.004 1.00 82.88 92 ALA A O 1
ATOM 704 N N . THR A 1 93 ? -14.626 4.413 18.718 1.00 84.19 93 THR A N 1
ATOM 705 C CA . THR A 1 93 ? -14.331 3.008 19.049 1.00 84.19 93 THR A CA 1
ATOM 706 C C . THR A 1 93 ? -13.929 2.837 20.519 1.00 84.19 93 THR A C 1
ATOM 708 O O . THR A 1 93 ? -13.889 3.787 21.312 1.00 84.19 93 THR A O 1
ATOM 711 N N . LYS A 1 94 ? -13.603 1.601 20.914 1.00 82.88 94 LYS A N 1
ATOM 712 C CA . LYS A 1 94 ? -13.004 1.309 22.227 1.00 82.88 94 LYS A CA 1
ATOM 713 C C . LYS A 1 94 ? -11.553 1.807 22.346 1.00 82.88 94 LYS A C 1
ATOM 715 O O . LYS A 1 94 ? -11.075 1.940 23.469 1.00 82.88 94 LYS A O 1
ATOM 720 N N . LEU A 1 95 ? -10.898 2.146 21.230 1.00 85.88 95 LEU A N 1
ATOM 721 C CA . LEU A 1 95 ? -9.523 2.664 21.160 1.00 85.88 95 LEU A CA 1
ATOM 722 C C . LEU A 1 95 ? -9.435 4.199 21.171 1.00 85.88 95 LEU A C 1
ATOM 724 O O . LEU A 1 95 ? -8.427 4.771 20.771 1.00 85.88 95 LEU A O 1
ATOM 728 N N . LYS A 1 96 ? -10.462 4.894 21.672 1.00 83.69 96 LYS A N 1
ATOM 729 C CA . LYS A 1 96 ? -10.494 6.368 21.732 1.00 83.69 96 LYS A CA 1
ATOM 730 C C . LYS A 1 96 ? -9.259 7.020 22.378 1.00 83.69 96 LYS A C 1
ATOM 732 O O . LYS A 1 96 ? -8.962 8.166 22.075 1.00 83.69 96 LYS A O 1
ATOM 737 N N . HIS A 1 97 ? -8.587 6.323 23.298 1.00 87.62 97 HIS A N 1
ATOM 738 C CA . HIS A 1 97 ? -7.425 6.846 24.020 1.00 87.62 97 HIS A CA 1
ATOM 739 C C . HIS A 1 97 ? -6.163 6.882 23.153 1.00 87.62 97 HIS A C 1
ATOM 741 O O . HIS A 1 97 ? -5.363 7.794 23.312 1.00 87.62 97 HIS A O 1
ATOM 747 N N . ASP A 1 98 ? -6.046 5.955 22.202 1.00 87.50 98 ASP A N 1
ATOM 748 C CA . ASP A 1 98 ? -4.904 5.852 21.288 1.00 87.50 98 ASP A CA 1
ATOM 749 C C . ASP A 1 98 ? -5.191 6.570 19.955 1.00 87.50 98 ASP A C 1
ATOM 751 O O . ASP A 1 98 ? -4.363 6.582 19.046 1.00 87.50 98 ASP A O 1
ATOM 755 N N . ALA A 1 99 ? -6.385 7.163 19.817 1.00 86.81 99 ALA A N 1
ATOM 756 C CA . ALA A 1 99 ? -6.862 7.717 18.558 1.00 86.81 99 ALA A CA 1
ATOM 757 C C . ALA A 1 99 ? -5.986 8.862 18.041 1.00 86.81 99 ALA A C 1
ATOM 759 O O . ALA A 1 99 ? -5.723 8.928 16.846 1.00 86.81 99 ALA A O 1
ATOM 760 N N . GLU A 1 100 ? -5.514 9.735 18.931 1.00 88.50 100 GLU A N 1
ATOM 761 C CA . GLU A 1 100 ? -4.642 10.857 18.568 1.00 88.50 100 GLU A CA 1
ATOM 762 C C . GLU A 1 100 ? -3.259 10.382 18.103 1.00 88.50 100 GLU A C 1
ATOM 764 O O . GLU A 1 100 ? -2.748 10.862 17.091 1.00 88.50 100 GLU A O 1
ATOM 769 N N . GLU A 1 101 ? -2.674 9.397 18.790 1.00 91.62 101 GLU A N 1
ATOM 770 C CA . GLU A 1 101 ? -1.379 8.827 18.408 1.00 91.62 101 GLU A CA 1
ATOM 771 C C . GLU A 1 101 ? -1.464 8.145 17.037 1.00 91.62 101 GLU A C 1
ATOM 773 O O . GLU A 1 101 ? -0.664 8.433 16.147 1.00 91.62 101 GLU A O 1
ATOM 778 N N . LEU A 1 102 ? -2.476 7.295 16.836 1.00 91.25 102 LEU A N 1
ATOM 779 C CA . LEU A 1 102 ? -2.688 6.577 15.576 1.00 91.25 102 LEU A CA 1
ATOM 780 C C . LEU A 1 102 ? -3.028 7.524 14.420 1.00 91.25 102 LEU A C 1
ATOM 782 O O . LEU A 1 102 ? -2.630 7.282 13.282 1.00 91.25 102 LEU A O 1
ATOM 786 N N . TRP A 1 103 ? -3.723 8.623 14.707 1.00 90.19 103 TRP A N 1
ATOM 787 C CA . TRP A 1 103 ? -4.000 9.677 13.740 1.00 90.19 103 TRP A CA 1
ATOM 788 C C . TRP A 1 103 ? -2.722 10.379 13.273 1.00 90.19 103 TRP A C 1
ATOM 790 O O . TRP A 1 103 ? -2.502 10.537 12.070 1.00 90.19 103 TRP A O 1
ATOM 800 N N . ILE A 1 104 ? -1.866 10.783 14.217 1.00 90.31 104 ILE A N 1
ATOM 801 C CA . ILE A 1 104 ? -0.575 11.414 13.920 1.00 90.31 104 ILE A CA 1
ATOM 802 C C . ILE A 1 104 ? 0.307 10.452 13.128 1.00 90.31 104 ILE A C 1
ATOM 804 O O . ILE A 1 104 ? 0.884 10.851 12.115 1.00 90.31 104 ILE A O 1
ATOM 808 N N . GLU A 1 105 ? 0.380 9.192 13.549 1.00 91.75 105 GLU A N 1
ATOM 809 C CA . GLU A 1 105 ? 1.140 8.170 12.842 1.00 91.75 105 GLU A CA 1
ATOM 810 C C . GLU A 1 105 ? 0.653 8.032 11.391 1.00 91.75 105 GLU A C 1
ATOM 812 O O . GLU A 1 105 ? 1.448 8.187 10.464 1.00 91.75 105 GLU A O 1
ATOM 817 N N . TYR A 1 106 ? -0.652 7.859 11.172 1.00 91.19 106 TYR A N 1
ATOM 818 C CA . TYR A 1 106 ? -1.229 7.700 9.835 1.00 91.19 106 TYR A CA 1
ATOM 819 C C . TYR A 1 106 ? -0.996 8.931 8.936 1.00 91.19 106 TYR A C 1
ATOM 821 O O . TYR A 1 106 ? -0.377 8.835 7.873 1.00 91.19 106 TYR A O 1
ATOM 829 N N . PHE A 1 107 ? -1.439 10.123 9.347 1.00 86.56 107 PHE A N 1
ATOM 830 C CA . PHE A 1 107 ? -1.397 11.300 8.467 1.00 86.56 107 PHE A CA 1
ATOM 831 C C . PHE A 1 107 ? -0.006 11.933 8.364 1.00 86.56 107 PHE A C 1
ATOM 833 O O . PHE A 1 107 ? 0.386 12.410 7.293 1.00 86.56 107 PHE A O 1
ATOM 840 N N . ARG A 1 108 ? 0.780 11.932 9.448 1.00 85.69 108 ARG A N 1
ATOM 841 C CA . ARG A 1 108 ? 2.056 12.661 9.485 1.00 85.69 108 ARG A CA 1
ATOM 842 C C . ARG A 1 108 ? 3.258 11.787 9.187 1.00 85.69 108 ARG A C 1
ATOM 844 O O . ARG A 1 108 ? 4.105 12.246 8.417 1.00 85.69 108 ARG A O 1
ATOM 851 N N . ASN A 1 109 ? 3.320 10.581 9.751 1.00 88.19 109 ASN A N 1
ATOM 852 C CA . ASN A 1 109 ? 4.494 9.711 9.643 1.00 88.19 109 ASN A CA 1
ATOM 853 C C . ASN A 1 109 ? 4.398 8.762 8.440 1.00 88.19 109 ASN A C 1
ATOM 855 O O . ASN A 1 109 ? 5.384 8.579 7.730 1.00 88.19 109 ASN A O 1
ATOM 859 N N . GLN A 1 110 ? 3.217 8.206 8.158 1.00 87.00 110 GLN A N 1
ATOM 860 C CA . GLN A 1 110 ? 3.041 7.219 7.084 1.00 87.00 110 GLN A CA 1
ATOM 861 C C . GLN A 1 110 ? 2.728 7.834 5.707 1.00 87.00 110 GLN A C 1
ATOM 863 O O . GLN A 1 110 ? 2.970 7.190 4.687 1.00 87.00 110 GLN A O 1
ATOM 868 N N . LYS A 1 111 ? 2.296 9.105 5.663 1.00 87.62 111 LYS A N 1
ATOM 869 C CA . LYS A 1 111 ? 2.070 9.899 4.435 1.00 87.62 111 LYS A CA 1
ATOM 870 C C . LYS A 1 111 ? 1.086 9.254 3.444 1.00 87.62 111 LYS A C 1
ATOM 872 O O . LYS A 1 111 ? 1.393 9.095 2.267 1.00 87.62 111 LYS A O 1
ATOM 877 N N . HIS A 1 112 ? -0.139 8.978 3.893 1.00 87.38 112 HIS A N 1
ATOM 878 C CA . HIS A 1 112 ? -1.227 8.448 3.048 1.00 87.38 112 HIS A CA 1
ATOM 879 C C . HIS A 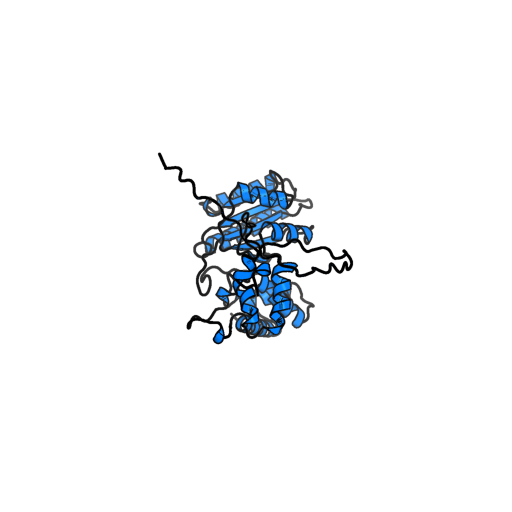1 112 ? -1.947 9.492 2.169 1.00 87.38 112 HIS A C 1
ATOM 881 O O . HIS A 1 112 ? -2.954 9.170 1.545 1.00 87.38 112 HIS A O 1
ATOM 887 N N . GLY A 1 113 ? -1.473 10.745 2.130 1.00 85.19 113 GLY A N 1
ATOM 888 C CA . GLY A 1 113 ? -2.182 11.850 1.470 1.00 85.19 113 GLY A CA 1
ATOM 889 C C . GLY A 1 113 ? -2.204 11.781 -0.060 1.00 85.19 113 GLY A C 1
ATOM 890 O O . GLY A 1 113 ? -3.199 12.158 -0.669 1.00 85.19 113 GLY A O 1
ATOM 891 N N . SER A 1 114 ? -1.123 11.310 -0.683 1.00 90.19 114 SER A N 1
ATOM 892 C CA . SER A 1 114 ? -1.038 11.107 -2.132 1.00 90.19 114 SER A CA 1
ATOM 893 C C . SER A 1 114 ? 0.083 10.126 -2.473 1.00 90.19 114 SER A C 1
ATOM 895 O O . SER A 1 114 ? 1.015 9.920 -1.688 1.00 90.19 114 SER A O 1
ATOM 897 N N . LEU A 1 115 ? 0.053 9.552 -3.681 1.00 92.88 115 LEU A N 1
ATOM 898 C CA . LEU A 1 115 ? 1.147 8.700 -4.158 1.00 92.88 115 LEU A CA 1
ATOM 899 C C . LEU A 1 115 ? 2.467 9.476 -4.257 1.00 92.88 115 LEU A C 1
ATOM 901 O O . LEU A 1 115 ? 3.535 8.920 -4.001 1.00 92.88 115 LEU A O 1
ATOM 905 N N . LYS A 1 116 ? 2.394 10.758 -4.626 1.00 92.06 116 LYS A N 1
ATOM 906 C CA . LYS A 1 116 ? 3.555 11.644 -4.735 1.00 92.06 116 LYS A CA 1
ATOM 907 C C . LYS A 1 116 ? 4.242 11.816 -3.379 1.00 92.06 116 LYS A C 1
ATOM 909 O O . LYS A 1 116 ? 5.449 11.607 -3.288 1.00 92.06 116 LYS A O 1
ATOM 914 N N . ASP A 1 117 ? 3.481 12.157 -2.341 1.00 90.12 117 ASP A N 1
ATOM 915 C CA . ASP A 1 117 ? 4.030 12.395 -1.001 1.00 90.12 117 ASP A CA 1
ATOM 916 C C . ASP A 1 117 ? 4.627 11.121 -0.408 1.00 90.12 117 ASP A C 1
ATOM 918 O O . ASP A 1 117 ? 5.729 11.151 0.145 1.00 90.12 117 ASP A O 1
ATOM 922 N N . TYR A 1 118 ? 3.934 9.993 -0.588 1.00 91.88 118 TYR A N 1
ATOM 923 C CA . TYR A 1 118 ? 4.425 8.682 -0.178 1.00 91.88 118 TYR A CA 1
ATOM 924 C C . TYR A 1 118 ? 5.759 8.340 -0.858 1.00 91.88 118 TYR A C 1
ATOM 926 O O . TYR A 1 118 ? 6.725 7.971 -0.192 1.00 91.88 118 TYR A O 1
ATOM 934 N N . LEU A 1 119 ? 5.849 8.520 -2.180 1.00 91.06 119 LEU A N 1
ATOM 935 C CA . LEU A 1 119 ? 7.063 8.250 -2.953 1.00 91.06 119 LEU A CA 1
ATOM 936 C C . LEU A 1 119 ? 8.256 9.088 -2.495 1.00 91.06 119 LEU A C 1
ATOM 938 O O . LEU A 1 119 ? 9.328 8.539 -2.234 1.00 91.06 119 LEU A O 1
ATOM 942 N N . VAL A 1 120 ? 8.070 10.404 -2.376 1.00 90.25 120 VAL A N 1
ATOM 943 C CA . VAL A 1 120 ? 9.123 11.328 -1.929 1.00 90.25 120 VAL A CA 1
ATOM 944 C C . VAL A 1 120 ? 9.600 10.959 -0.523 1.00 90.25 120 VAL A C 1
ATOM 946 O O . VAL A 1 120 ? 10.803 10.949 -0.258 1.00 90.25 120 VAL A O 1
ATOM 949 N N . HIS A 1 121 ? 8.674 10.592 0.365 1.00 89.50 121 HIS A N 1
ATOM 950 C CA . HIS A 1 121 ? 8.994 10.134 1.713 1.00 89.50 121 HIS A CA 1
ATOM 951 C C . HIS A 1 121 ? 9.811 8.830 1.715 1.00 89.50 121 HIS A C 1
ATOM 953 O O . HIS A 1 121 ? 10.859 8.755 2.361 1.00 89.50 121 HIS A O 1
ATOM 959 N N . CYS A 1 122 ? 9.385 7.815 0.957 1.00 87.25 122 CYS A N 1
ATOM 960 C CA . CYS A 1 122 ? 10.085 6.532 0.873 1.00 87.25 122 CYS A CA 1
ATOM 961 C C . CYS A 1 122 ? 11.511 6.672 0.327 1.00 87.25 122 CYS A C 1
ATOM 963 O O . CYS A 1 122 ? 12.437 6.079 0.882 1.00 87.25 122 CYS A O 1
ATOM 965 N N . LEU A 1 123 ? 11.702 7.478 -0.720 1.00 86.00 123 LEU A N 1
ATOM 966 C CA . LEU A 1 123 ? 13.016 7.729 -1.324 1.00 86.00 123 LEU A CA 1
ATOM 967 C C . LEU A 1 123 ? 13.925 8.562 -0.410 1.00 86.00 123 LEU A C 1
ATOM 969 O O . LEU A 1 123 ? 15.137 8.352 -0.373 1.00 86.00 123 LEU A O 1
ATOM 973 N N . GLY A 1 124 ? 13.348 9.480 0.371 1.00 81.88 124 GLY A N 1
ATOM 974 C CA . GLY A 1 124 ? 14.081 10.253 1.373 1.00 81.88 124 GLY A CA 1
ATOM 975 C C . GLY A 1 124 ? 14.667 9.383 2.489 1.00 81.88 124 GLY A C 1
ATOM 976 O O . GLY A 1 124 ? 15.814 9.602 2.891 1.00 81.88 124 GLY A O 1
ATOM 977 N N . ASN A 1 125 ? 13.904 8.383 2.943 1.00 78.50 125 ASN A N 1
ATOM 978 C CA . ASN A 1 125 ? 14.268 7.523 4.071 1.00 78.50 125 ASN A CA 1
ATOM 979 C C . ASN A 1 125 ? 15.152 6.327 3.675 1.00 78.50 125 ASN A C 1
ATOM 981 O O . ASN A 1 125 ? 16.023 5.940 4.450 1.00 78.50 125 ASN A O 1
ATOM 985 N N . ASN A 1 126 ? 14.968 5.753 2.479 1.00 68.38 126 ASN A N 1
ATOM 986 C CA . ASN A 1 126 ? 15.624 4.508 2.052 1.00 68.38 126 ASN A CA 1
ATOM 987 C C . ASN A 1 126 ? 16.521 4.707 0.821 1.00 68.38 126 ASN A C 1
ATOM 989 O O . ASN A 1 126 ? 16.274 4.148 -0.243 1.00 68.38 126 ASN A O 1
ATOM 993 N N . LYS A 1 127 ? 17.600 5.485 0.968 1.00 63.12 127 LYS A N 1
ATOM 994 C CA . LYS A 1 127 ? 18.478 5.865 -0.160 1.00 63.12 127 LYS A CA 1
ATOM 995 C C . LYS A 1 127 ? 19.318 4.731 -0.758 1.00 63.12 127 LYS A C 1
ATOM 997 O O . LYS A 1 127 ? 19.851 4.890 -1.850 1.00 63.12 127 LYS A O 1
ATOM 1002 N N . ASN A 1 128 ? 19.478 3.618 -0.041 1.00 62.91 128 ASN A N 1
ATOM 1003 C CA . ASN A 1 128 ? 20.419 2.561 -0.424 1.00 62.91 128 ASN A CA 1
ATOM 1004 C C . ASN A 1 128 ? 19.743 1.259 -0.872 1.00 62.91 128 ASN A C 1
ATOM 1006 O O . ASN A 1 128 ? 20.415 0.431 -1.480 1.00 62.91 128 ASN A O 1
ATOM 1010 N N . ASP A 1 129 ? 18.439 1.092 -0.624 1.00 76.06 129 ASP A N 1
ATOM 1011 C CA . ASP A 1 129 ? 17.738 -0.169 -0.861 1.00 76.06 129 ASP A CA 1
ATOM 1012 C C . ASP A 1 129 ? 16.570 -0.019 -1.837 1.00 76.06 129 ASP A C 1
ATOM 1014 O O . ASP A 1 129 ? 15.774 0.919 -1.796 1.00 76.06 129 ASP A O 1
ATOM 1018 N N . SER A 1 130 ? 16.443 -1.016 -2.712 1.00 82.75 130 SER A N 1
ATOM 1019 C CA . SER A 1 130 ? 15.303 -1.155 -3.617 1.00 82.75 130 SER A CA 1
ATOM 1020 C C . SER A 1 130 ? 14.062 -1.563 -2.831 1.00 82.75 130 SER A C 1
ATOM 1022 O O . SER A 1 130 ? 14.014 -2.678 -2.304 1.00 82.75 130 SER A O 1
ATOM 1024 N N . PHE A 1 131 ? 13.031 -0.724 -2.806 1.00 86.81 131 PHE A N 1
ATOM 1025 C CA . PHE A 1 131 ? 11.765 -1.088 -2.172 1.00 86.81 131 PHE A CA 1
ATOM 1026 C C . PHE A 1 131 ? 10.772 -1.701 -3.167 1.00 86.81 131 PHE A C 1
ATOM 1028 O O . PHE A 1 131 ? 10.693 -1.314 -4.335 1.00 86.81 131 PHE A O 1
ATOM 1035 N N . LEU A 1 132 ? 10.028 -2.690 -2.673 1.00 91.69 132 LEU A N 1
ATOM 1036 C CA . LEU A 1 132 ? 8.911 -3.340 -3.349 1.00 91.69 132 LEU A CA 1
ATOM 1037 C C . LEU A 1 132 ? 7.651 -2.983 -2.579 1.00 91.69 132 LEU A C 1
ATOM 1039 O O . LEU A 1 132 ? 7.526 -3.348 -1.408 1.00 91.69 132 LEU A O 1
ATOM 1043 N N . VAL A 1 133 ? 6.739 -2.252 -3.209 1.00 93.50 133 VAL A N 1
ATOM 1044 C CA . VAL A 1 133 ? 5.530 -1.769 -2.535 1.00 93.50 133 VAL A CA 1
ATOM 1045 C C . VAL A 1 133 ? 4.303 -2.163 -3.338 1.00 93.50 133 VAL A C 1
ATOM 1047 O O . VAL A 1 133 ? 4.263 -2.047 -4.558 1.00 93.50 133 VAL A O 1
ATOM 1050 N N . GLN A 1 134 ? 3.280 -2.618 -2.635 1.00 95.06 134 GLN A N 1
ATOM 1051 C CA . GLN A 1 134 ? 1.944 -2.815 -3.153 1.00 95.06 134 GLN A CA 1
ATOM 1052 C C . GLN A 1 134 ? 1.033 -1.745 -2.557 1.00 95.06 134 GLN A C 1
ATOM 1054 O O . GLN A 1 134 ? 0.735 -1.769 -1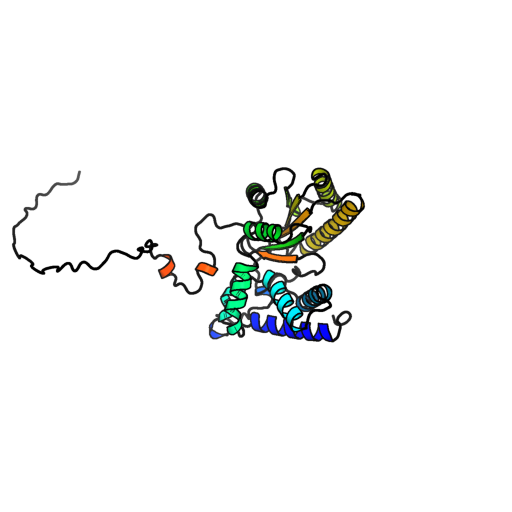.366 1.00 95.06 134 GLN A O 1
ATOM 1059 N N . ILE A 1 135 ? 0.594 -0.822 -3.399 1.00 95.69 135 ILE A N 1
ATOM 1060 C CA . ILE A 1 135 ? -0.328 0.255 -3.068 1.00 95.69 135 ILE A CA 1
ATOM 1061 C C . ILE A 1 135 ? -1.718 -0.143 -3.539 1.00 95.69 135 ILE A C 1
ATOM 1063 O O . ILE A 1 135 ? -1.944 -0.378 -4.723 1.00 95.69 135 ILE A O 1
ATOM 1067 N N . THR A 1 136 ? -2.660 -0.204 -2.612 1.00 95.88 136 THR A N 1
ATOM 1068 C CA . THR A 1 136 ? -4.083 -0.356 -2.913 1.00 95.88 136 THR A CA 1
ATOM 1069 C C . THR A 1 136 ? -4.753 1.009 -2.933 1.00 95.88 136 THR A C 1
ATOM 1071 O O . THR A 1 136 ? -4.380 1.890 -2.161 1.00 95.88 136 THR A O 1
ATOM 1074 N N . THR A 1 137 ? -5.742 1.193 -3.801 1.00 95.19 137 THR A N 1
ATOM 1075 C CA . THR A 1 137 ? -6.483 2.456 -3.911 1.00 95.19 137 THR A CA 1
ATOM 1076 C C . THR A 1 137 ? -7.937 2.218 -4.301 1.00 95.19 137 THR A C 1
ATOM 1078 O O . THR A 1 137 ? -8.251 1.220 -4.955 1.00 95.19 137 THR A O 1
ATOM 1081 N N . HIS A 1 138 ? -8.817 3.146 -3.929 1.00 91.75 138 HIS A N 1
ATOM 1082 C CA . HIS A 1 138 ? -10.189 3.211 -4.439 1.00 91.75 138 HIS A CA 1
ATOM 1083 C C . HIS A 1 138 ? -10.353 4.243 -5.563 1.00 91.75 138 HIS A C 1
ATOM 1085 O O . HIS A 1 138 ? -11.329 4.183 -6.316 1.00 91.75 138 HIS A O 1
ATOM 1091 N N . SER A 1 139 ? -9.388 5.153 -5.713 1.00 91.56 139 SER A N 1
ATOM 1092 C CA . SER A 1 139 ? -9.369 6.157 -6.773 1.00 91.56 139 SER A CA 1
ATOM 1093 C C . SER A 1 139 ? -9.140 5.556 -8.166 1.00 91.56 139 SER A C 1
ATOM 1095 O O . SER A 1 139 ? -8.962 4.348 -8.362 1.00 91.56 139 SER A O 1
ATOM 1097 N N . ARG A 1 140 ? -9.179 6.415 -9.187 1.00 91.81 140 ARG A N 1
ATOM 1098 C CA . ARG A 1 140 ? -8.847 6.022 -10.560 1.00 91.81 140 ARG A CA 1
ATOM 1099 C C . ARG A 1 140 ? -7.345 5.784 -10.693 1.00 91.81 140 ARG A C 1
ATOM 1101 O O . ARG A 1 140 ? -6.535 6.507 -10.121 1.00 91.81 140 ARG A O 1
ATOM 1108 N N . LEU A 1 141 ? -6.979 4.818 -11.531 1.00 94.50 141 LEU A N 1
ATOM 1109 C CA . LEU A 1 141 ? -5.588 4.603 -11.915 1.00 94.50 141 LEU A CA 1
ATOM 1110 C C . LEU A 1 141 ? -5.005 5.840 -12.623 1.00 94.50 141 LEU A C 1
ATOM 1112 O O . LEU A 1 141 ? -5.709 6.618 -13.271 1.00 94.50 141 LEU A O 1
ATOM 1116 N N . LEU A 1 142 ? -3.691 6.014 -12.489 1.00 93.56 142 LEU A N 1
ATOM 1117 C CA . LEU A 1 142 ? -2.936 7.120 -13.077 1.00 93.56 142 LEU A CA 1
ATOM 1118 C C . LEU A 1 142 ? -3.026 7.118 -14.605 1.00 93.56 142 LEU A C 1
ATOM 1120 O O . LEU A 1 142 ? -2.857 6.084 -15.244 1.00 93.56 142 LEU A O 1
ATOM 1124 N N . SER A 1 143 ? -3.186 8.306 -15.184 1.00 92.31 143 SER A N 1
ATOM 1125 C CA . SER A 1 143 ? -2.920 8.531 -16.603 1.00 92.31 143 SER A CA 1
ATOM 1126 C C . SER A 1 143 ? -1.411 8.596 -16.868 1.00 92.31 143 SER A C 1
ATOM 1128 O O . SER A 1 143 ? -0.617 8.857 -15.961 1.00 92.31 143 SER A O 1
ATOM 1130 N N . GLN A 1 144 ? -1.007 8.462 -18.133 1.00 89.38 144 GLN A N 1
ATOM 1131 C CA . GLN A 1 144 ? 0.400 8.589 -18.526 1.00 89.38 144 GLN A CA 1
ATOM 1132 C C . GLN A 1 144 ? 0.999 9.974 -18.203 1.00 89.38 144 GLN A C 1
ATOM 1134 O O . GLN A 1 144 ? 2.193 10.090 -17.935 1.00 89.38 144 GLN A O 1
ATOM 1139 N N . ALA A 1 145 ? 0.188 11.036 -18.222 1.00 89.94 145 ALA A N 1
ATOM 1140 C CA . ALA A 1 145 ? 0.636 12.372 -17.829 1.00 89.94 145 ALA A CA 1
ATOM 1141 C C . ALA A 1 145 ? 0.894 12.449 -16.316 1.00 89.94 145 ALA A C 1
ATOM 1143 O O . ALA A 1 145 ? 1.940 12.942 -15.891 1.00 89.94 145 ALA A O 1
ATOM 1144 N N . ASN A 1 146 ? -0.021 11.899 -15.512 1.00 91.38 146 ASN A N 1
ATOM 1145 C CA . ASN A 1 146 ? 0.081 11.926 -14.055 1.00 91.38 146 ASN A CA 1
ATOM 1146 C C . ASN A 1 146 ? 1.225 11.046 -13.546 1.00 91.38 146 ASN A C 1
ATOM 1148 O O . ASN A 1 146 ? 1.963 11.463 -12.658 1.00 91.38 146 ASN A O 1
ATOM 1152 N N . SER A 1 147 ? 1.422 9.860 -14.129 1.00 90.94 147 SER A N 1
ATOM 1153 C CA . SER A 1 147 ? 2.522 8.972 -13.738 1.00 90.94 147 SER A CA 1
ATOM 1154 C C . SER A 1 147 ? 3.891 9.611 -13.989 1.00 90.94 147 SER A C 1
ATOM 1156 O O . SER A 1 147 ? 4.762 9.547 -13.123 1.00 90.94 147 SER A O 1
ATOM 1158 N N . ARG A 1 148 ? 4.062 10.315 -15.119 1.00 91.31 148 ARG A N 1
ATOM 1159 C CA . ARG A 1 148 ? 5.277 11.096 -15.409 1.00 91.31 148 ARG A CA 1
ATOM 1160 C C . ARG A 1 148 ? 5.471 12.260 -14.440 1.00 91.31 148 ARG A C 1
ATOM 1162 O O . ARG A 1 148 ? 6.592 12.483 -13.996 1.00 91.31 148 ARG A O 1
ATOM 1169 N N . ALA A 1 149 ? 4.408 12.992 -14.108 1.00 91.44 149 ALA A N 1
ATOM 1170 C CA . ALA A 1 149 ? 4.487 14.102 -13.159 1.00 91.44 149 ALA A CA 1
ATOM 1171 C C . ALA A 1 149 ? 4.917 13.624 -11.760 1.00 91.44 149 ALA A C 1
ATOM 1173 O O . ALA A 1 149 ? 5.814 14.209 -11.156 1.00 91.44 149 ALA A O 1
ATOM 1174 N N . ILE A 1 150 ? 4.338 12.518 -11.283 1.00 92.06 150 ILE A N 1
ATOM 1175 C CA . ILE A 1 150 ? 4.684 11.900 -9.996 1.00 92.06 150 ILE A CA 1
ATOM 1176 C C . ILE A 1 150 ? 6.132 11.394 -10.002 1.00 92.06 150 ILE A C 1
ATOM 1178 O O . ILE A 1 150 ? 6.882 11.675 -9.069 1.00 92.06 150 ILE A O 1
ATOM 1182 N N . ALA A 1 151 ? 6.550 10.700 -11.063 1.00 91.75 151 ALA A N 1
ATOM 1183 C CA . ALA A 1 151 ? 7.924 10.221 -11.196 1.00 91.75 151 ALA A CA 1
ATOM 1184 C C . ALA A 1 151 ? 8.938 11.377 -11.213 1.00 91.75 151 ALA A C 1
ATOM 1186 O O . ALA A 1 151 ? 9.953 11.314 -10.521 1.00 91.75 151 ALA A O 1
ATOM 1187 N N . SER A 1 152 ? 8.627 12.463 -11.927 1.00 91.25 152 SER A N 1
ATOM 1188 C CA . SER A 1 152 ? 9.464 13.664 -11.963 1.00 91.25 152 SER A CA 1
ATOM 1189 C C . SER A 1 152 ? 9.565 14.344 -10.599 1.00 91.25 152 SER A C 1
ATOM 1191 O O . SER A 1 152 ? 10.645 14.808 -10.243 1.00 91.25 152 SER A O 1
ATOM 1193 N N . ALA A 1 153 ? 8.474 14.405 -9.829 1.00 89.56 153 ALA A N 1
ATOM 1194 C CA . ALA A 1 153 ? 8.489 14.945 -8.469 1.00 89.56 153 ALA A CA 1
ATOM 1195 C C . ALA A 1 153 ? 9.338 14.088 -7.513 1.00 89.56 153 ALA A C 1
ATOM 1197 O O . ALA A 1 153 ? 9.979 14.618 -6.610 1.00 89.56 153 ALA A O 1
ATOM 1198 N N . ALA A 1 154 ? 9.386 12.776 -7.753 1.00 87.44 154 ALA A N 1
ATOM 1199 C CA . ALA A 1 154 ? 10.241 11.828 -7.047 1.00 87.44 154 ALA A CA 1
ATOM 1200 C C . ALA A 1 154 ? 11.712 11.831 -7.530 1.00 87.44 154 ALA A C 1
ATOM 1202 O O . ALA A 1 154 ? 12.531 11.103 -6.979 1.00 87.44 154 ALA A O 1
ATOM 1203 N N . GLY A 1 155 ? 12.065 12.648 -8.531 1.00 88.38 155 GLY A N 1
ATOM 1204 C CA . GLY A 1 155 ? 13.434 12.787 -9.040 1.00 88.38 155 GLY A CA 1
ATOM 1205 C C . GLY A 1 155 ? 13.804 11.857 -10.201 1.00 88.38 155 GLY A C 1
ATOM 1206 O O . GLY A 1 155 ? 14.949 11.882 -10.648 1.00 88.38 155 GLY A O 1
ATOM 1207 N N . PHE A 1 156 ? 12.860 11.075 -10.732 1.00 88.50 156 PHE A N 1
ATOM 1208 C CA . PHE A 1 156 ? 13.093 10.205 -11.886 1.00 88.50 156 PHE A CA 1
ATOM 1209 C C . PHE A 1 156 ? 12.776 10.929 -13.194 1.00 88.50 156 PHE A C 1
ATOM 1211 O O . PHE A 1 156 ? 11.707 11.520 -13.349 1.00 88.50 156 PHE A O 1
ATOM 1218 N N . THR A 1 157 ? 13.689 10.860 -14.166 1.00 81.00 157 THR A N 1
ATOM 1219 C CA . THR A 1 157 ? 13.520 11.539 -15.460 1.00 81.00 157 THR A CA 1
ATOM 1220 C C . THR A 1 157 ? 13.611 10.579 -16.642 1.00 81.00 157 THR A C 1
ATOM 1222 O O . THR A 1 157 ? 14.430 9.659 -16.671 1.00 81.00 157 THR A O 1
ATOM 1225 N N . GLY A 1 158 ? 12.762 10.806 -17.651 1.00 78.19 158 GLY A N 1
ATOM 1226 C CA . GLY A 1 158 ? 12.815 10.113 -18.940 1.00 78.19 158 GLY A CA 1
ATOM 1227 C C . GLY A 1 158 ? 12.759 8.587 -18.819 1.00 78.19 158 GLY A C 1
ATOM 1228 O O . GLY A 1 158 ? 11.722 8.031 -18.472 1.00 78.19 158 GLY A O 1
ATOM 1229 N N . LEU A 1 159 ? 13.880 7.930 -19.134 1.00 78.56 159 LEU A N 1
ATOM 1230 C CA . LEU A 1 159 ? 14.030 6.468 -19.185 1.00 78.56 159 LEU A CA 1
ATOM 1231 C C . LEU A 1 159 ? 14.124 5.801 -17.803 1.00 78.56 159 LEU A C 1
ATOM 1233 O O . LEU A 1 159 ? 14.029 4.582 -17.714 1.00 78.56 159 LEU A O 1
ATOM 1237 N N . GLN A 1 160 ? 14.303 6.577 -16.729 1.00 86.00 160 GLN A N 1
ATOM 1238 C CA . GLN A 1 160 ? 14.416 6.040 -15.369 1.00 86.00 160 GLN A CA 1
ATOM 1239 C C . GLN A 1 160 ? 13.070 5.628 -14.776 1.00 86.00 160 GLN A C 1
ATOM 1241 O O . GLN A 1 160 ? 13.033 4.862 -13.818 1.00 86.00 160 GLN A O 1
ATOM 1246 N N . SER A 1 161 ? 11.964 6.133 -15.322 1.00 91.69 161 SER A N 1
ATOM 1247 C CA . SER A 1 161 ? 10.623 5.805 -14.852 1.00 91.69 161 SER A CA 1
ATOM 1248 C C . SER A 1 161 ? 9.803 5.153 -15.949 1.00 91.69 161 SER A C 1
ATOM 1250 O O . SER A 1 161 ? 9.713 5.693 -17.055 1.00 91.69 161 SER A O 1
ATOM 1252 N N . HIS A 1 162 ? 9.133 4.055 -15.630 1.00 93.31 162 HIS A N 1
ATOM 1253 C CA . HIS A 1 162 ? 8.190 3.422 -16.539 1.00 93.31 162 HIS A CA 1
ATOM 1254 C C . HIS A 1 162 ? 6.877 3.110 -15.824 1.00 93.31 162 HIS A C 1
ATOM 1256 O O . HIS A 1 162 ? 6.864 2.812 -14.633 1.00 93.31 162 HIS A O 1
ATOM 1262 N N . CYS A 1 163 ? 5.764 3.223 -16.545 1.00 94.31 163 CYS A N 1
ATOM 1263 C CA . CYS A 1 163 ? 4.430 2.955 -16.025 1.00 94.31 163 CYS A CA 1
ATOM 1264 C C . CYS A 1 163 ? 3.724 2.025 -17.005 1.00 94.31 163 CYS A C 1
ATOM 1266 O O . CYS A 1 163 ? 3.569 2.399 -18.168 1.00 94.31 163 CYS A O 1
ATOM 1268 N N . ILE A 1 164 ? 3.328 0.845 -16.536 1.00 95.31 164 ILE A N 1
ATOM 1269 C CA . ILE A 1 164 ? 2.696 -0.209 -17.339 1.00 95.31 164 ILE A CA 1
ATOM 1270 C C . ILE A 1 164 ? 1.379 -0.639 -16.707 1.00 95.31 164 ILE A C 1
ATOM 1272 O O . ILE A 1 164 ? 1.223 -0.568 -15.486 1.00 95.31 164 ILE A O 1
ATOM 1276 N N . SER A 1 165 ? 0.447 -1.119 -17.523 1.00 95.81 165 SER A N 1
ATOM 1277 C CA . SER A 1 165 ? -0.815 -1.689 -17.057 1.00 95.81 165 SER A CA 1
ATOM 1278 C C . SER A 1 165 ? -0.802 -3.201 -17.264 1.00 95.81 165 SER A C 1
ATOM 1280 O O . SER A 1 165 ? -0.468 -3.694 -18.337 1.00 95.81 165 SER A O 1
ATOM 1282 N N . LEU A 1 166 ? -1.171 -3.969 -16.235 1.00 94.50 166 LEU A N 1
ATOM 1283 C CA . LEU A 1 166 ? -1.207 -5.433 -16.322 1.00 94.50 166 LEU A CA 1
ATOM 1284 C C . LEU A 1 166 ? -2.200 -5.938 -17.380 1.00 94.50 166 LEU A C 1
ATOM 1286 O O . LEU A 1 166 ? -2.017 -7.019 -17.930 1.00 94.50 166 LEU A O 1
ATOM 1290 N N . GLN A 1 167 ? -3.211 -5.132 -17.691 1.00 91.94 167 GLN A N 1
ATOM 1291 C CA . GLN A 1 167 ? -4.253 -5.396 -18.678 1.00 91.94 167 GLN A CA 1
ATOM 1292 C C . GLN A 1 167 ? -3.709 -5.397 -20.117 1.00 91.94 167 GLN A C 1
ATOM 1294 O O . GLN A 1 167 ? -4.357 -5.923 -21.018 1.00 91.94 167 GLN A O 1
ATOM 1299 N N . GLU A 1 168 ? -2.526 -4.822 -20.350 1.00 91.56 168 GLU A N 1
ATOM 1300 C CA . GLU A 1 168 ? -1.888 -4.769 -21.671 1.00 91.56 168 GLU A CA 1
ATOM 1301 C C . GLU A 1 168 ? -1.252 -6.118 -22.063 1.00 91.56 168 GLU A C 1
ATOM 1303 O O . GLU A 1 168 ? -1.000 -6.381 -23.244 1.00 91.56 168 GLU A O 1
ATOM 1308 N N . PHE A 1 169 ? -1.013 -7.001 -21.087 1.00 93.25 169 PHE A N 1
ATOM 1309 C CA . PHE A 1 169 ? -0.308 -8.264 -21.282 1.00 93.25 169 PHE A CA 1
ATOM 1310 C C . PHE A 1 169 ? -1.276 -9.440 -21.407 1.00 93.25 169 PHE A C 1
ATOM 1312 O O . PHE A 1 169 ? -2.140 -9.660 -20.565 1.00 93.25 169 PHE A O 1
ATOM 1319 N N . HIS A 1 170 ? -1.075 -10.253 -22.443 1.00 90.44 170 HIS A N 1
ATOM 1320 C CA . HIS A 1 170 ? -1.868 -11.463 -22.683 1.00 90.44 170 HIS A CA 1
ATOM 1321 C C . HIS A 1 170 ? -1.122 -12.735 -22.261 1.00 90.44 170 HIS A C 1
ATOM 1323 O O . HIS A 1 170 ? -1.715 -13.806 -22.157 1.00 90.44 170 HIS A O 1
ATOM 1329 N N . THR A 1 171 ? 0.196 -12.635 -22.056 1.00 93.19 171 THR A N 1
ATOM 1330 C CA . THR A 1 171 ? 1.069 -13.760 -21.705 1.00 93.19 171 THR A CA 1
ATOM 1331 C C . THR A 1 171 ? 2.132 -13.329 -20.701 1.00 93.19 171 THR A C 1
ATOM 1333 O O . THR A 1 171 ? 2.611 -12.194 -20.738 1.00 93.19 171 THR A O 1
ATOM 1336 N N . GLU A 1 172 ? 2.569 -14.265 -19.857 1.00 93.12 172 GLU A N 1
ATOM 1337 C CA . GLU A 1 172 ? 3.675 -14.048 -18.912 1.00 93.12 172 GLU A CA 1
ATOM 1338 C C . GLU A 1 172 ? 4.965 -13.626 -19.629 1.00 93.12 172 GLU A C 1
ATOM 1340 O O . GLU A 1 172 ? 5.687 -12.752 -19.158 1.00 93.12 172 GLU A O 1
ATOM 1345 N N . GLN A 1 173 ? 5.227 -14.190 -20.814 1.00 93.06 173 GLN A N 1
ATOM 1346 C CA . GLN A 1 173 ? 6.418 -13.883 -21.609 1.00 93.06 173 GLN A CA 1
ATOM 1347 C C . GLN A 1 173 ? 6.486 -12.413 -22.029 1.00 93.06 173 GLN A C 1
ATOM 1349 O O . GLN A 1 173 ? 7.566 -11.828 -22.007 1.00 93.06 173 GLN A O 1
ATOM 1354 N N . GLN A 1 174 ? 5.354 -11.804 -22.397 1.00 94.62 174 GLN A N 1
ATOM 1355 C CA . GLN A 1 174 ? 5.317 -10.382 -22.744 1.00 94.62 174 GLN A CA 1
ATOM 1356 C C . GLN A 1 174 ? 5.661 -9.516 -21.532 1.00 94.62 174 GLN A C 1
ATOM 1358 O O . GLN A 1 174 ? 6.475 -8.606 -21.649 1.00 94.62 174 GLN A O 1
ATOM 1363 N N . PHE A 1 175 ? 5.091 -9.839 -20.369 1.00 95.75 175 PHE A N 1
ATOM 1364 C CA . PHE A 1 175 ? 5.354 -9.105 -19.135 1.00 95.75 175 PHE A CA 1
ATOM 1365 C C . PHE A 1 175 ? 6.825 -9.210 -18.712 1.00 95.75 175 PHE A C 1
ATOM 1367 O O . PHE A 1 175 ? 7.476 -8.192 -18.485 1.00 95.75 175 PHE A O 1
ATOM 1374 N N . VAL A 1 176 ? 7.381 -10.427 -18.679 1.00 94.81 176 VAL A N 1
ATOM 1375 C CA . VAL A 1 176 ? 8.797 -10.657 -18.339 1.00 94.81 176 VAL A CA 1
ATOM 1376 C C . VAL A 1 176 ? 9.720 -9.931 -19.312 1.00 94.81 176 VAL A C 1
ATOM 1378 O O . VAL A 1 176 ? 10.659 -9.271 -18.876 1.00 94.81 176 VAL A O 1
ATOM 1381 N N . LYS A 1 177 ? 9.428 -9.979 -20.616 1.00 94.38 177 LYS A N 1
ATOM 1382 C CA . LYS A 1 177 ? 10.219 -9.269 -21.623 1.00 94.38 177 LYS A CA 1
ATOM 1383 C C . LYS A 1 177 ? 10.236 -7.758 -21.370 1.00 94.38 177 LYS A C 1
ATO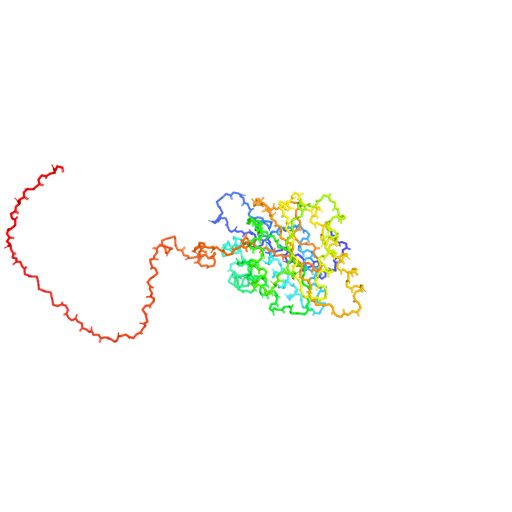M 1385 O O . LYS A 1 177 ? 11.301 -7.156 -21.424 1.00 94.38 177 LYS A O 1
ATOM 1390 N N . THR A 1 178 ? 9.095 -7.153 -21.044 1.00 94.31 178 THR A N 1
ATOM 1391 C CA . THR A 1 178 ? 9.030 -5.722 -20.707 1.00 94.31 178 THR A CA 1
ATOM 1392 C C . THR A 1 178 ? 9.810 -5.388 -19.431 1.00 94.31 178 THR A C 1
ATOM 1394 O O . THR A 1 178 ? 10.468 -4.349 -19.377 1.00 94.31 178 THR A O 1
ATOM 1397 N N . LEU A 1 179 ? 9.800 -6.266 -18.420 1.00 93.25 179 LEU A N 1
ATOM 1398 C CA . LEU A 1 179 ? 10.639 -6.101 -17.225 1.00 93.25 179 LEU A CA 1
ATOM 1399 C C . LEU A 1 179 ? 12.134 -6.148 -17.566 1.00 93.25 179 LEU A C 1
ATOM 1401 O O . LEU A 1 179 ? 12.898 -5.298 -17.112 1.00 93.25 179 LEU A O 1
ATOM 1405 N N . GLU A 1 180 ? 12.555 -7.124 -18.372 1.00 91.75 180 GLU A N 1
ATOM 1406 C CA . GLU A 1 180 ? 13.947 -7.272 -18.807 1.00 91.75 180 GLU A CA 1
ATOM 1407 C C . GLU A 1 180 ? 14.403 -6.069 -19.647 1.00 91.75 180 GLU A C 1
ATOM 1409 O O . GLU A 1 180 ? 15.474 -5.516 -19.396 1.00 91.75 180 GLU A O 1
ATOM 1414 N N . GLU A 1 181 ? 13.572 -5.600 -20.582 1.00 92.06 181 GLU A N 1
ATOM 1415 C CA . GLU A 1 181 ? 13.830 -4.393 -21.378 1.00 92.06 181 GLU A CA 1
ATOM 1416 C C . GLU A 1 181 ? 13.988 -3.149 -20.497 1.00 92.06 181 GLU A C 1
ATOM 1418 O O . GLU A 1 181 ? 14.906 -2.358 -20.719 1.00 92.06 181 GLU A O 1
ATOM 1423 N N . PHE A 1 182 ? 13.150 -2.996 -19.467 1.00 91.44 182 PHE A N 1
ATOM 1424 C CA . PHE A 1 182 ? 13.274 -1.908 -18.499 1.00 91.44 182 PHE A CA 1
ATOM 1425 C C . PHE A 1 182 ? 14.602 -1.975 -17.733 1.00 91.44 182 PHE A C 1
ATOM 1427 O O . PHE A 1 182 ? 15.325 -0.980 -17.665 1.00 91.44 182 PHE A O 1
ATOM 1434 N N . PHE A 1 183 ? 14.975 -3.145 -17.208 1.00 88.75 183 PHE A N 1
ATOM 1435 C CA . PHE A 1 183 ? 16.241 -3.306 -16.489 1.00 88.75 183 PHE A CA 1
ATOM 1436 C C . PHE A 1 183 ? 17.467 -3.046 -17.375 1.00 88.75 183 PHE A C 1
ATOM 1438 O O . PHE A 1 183 ? 18.426 -2.416 -16.926 1.00 88.75 183 PHE A O 1
ATOM 1445 N N . VAL A 1 184 ? 17.433 -3.481 -18.637 1.00 88.44 184 VAL A N 1
ATOM 1446 C CA . VAL A 1 184 ? 18.494 -3.199 -19.614 1.00 88.44 184 VAL A CA 1
ATOM 1447 C C . VAL A 1 184 ? 18.559 -1.704 -19.931 1.00 88.44 184 VAL A C 1
ATOM 1449 O O . VAL A 1 184 ? 19.653 -1.139 -19.953 1.00 88.44 184 VAL A O 1
ATOM 1452 N N . ALA A 1 185 ? 17.411 -1.047 -20.123 1.00 88.25 185 ALA A N 1
ATOM 1453 C CA . ALA A 1 185 ? 17.337 0.382 -20.420 1.00 88.25 185 ALA A CA 1
ATOM 1454 C C . ALA A 1 185 ? 17.888 1.259 -19.284 1.00 88.25 185 ALA A C 1
ATOM 1456 O O . ALA A 1 185 ? 18.476 2.306 -19.558 1.00 88.25 185 ALA A O 1
ATOM 1457 N N . LEU A 1 186 ? 17.749 0.829 -18.024 1.00 87.19 186 LEU A N 1
ATOM 1458 C CA . LEU A 1 186 ? 18.339 1.527 -16.881 1.00 87.19 186 LEU A CA 1
ATOM 1459 C C . LEU A 1 186 ? 19.872 1.499 -16.898 1.00 87.19 186 LEU A C 1
ATOM 1461 O O . LEU A 1 186 ? 20.493 2.412 -16.356 1.00 87.19 186 LEU A O 1
ATOM 1465 N N . GLY A 1 187 ? 20.503 0.475 -17.483 1.00 80.75 187 GLY A N 1
ATOM 1466 C CA . GLY A 1 187 ? 21.964 0.403 -17.607 1.00 80.75 187 GLY A CA 1
ATOM 1467 C C . GLY A 1 187 ? 22.721 0.530 -16.275 1.00 80.75 187 GLY A C 1
ATOM 1468 O O . GLY A 1 187 ? 23.826 1.067 -16.246 1.00 80.75 187 GLY A O 1
ATOM 1469 N N . GLY A 1 188 ? 22.114 0.094 -15.165 1.00 80.06 188 GLY A N 1
ATOM 1470 C CA . GLY A 1 188 ? 22.665 0.225 -13.809 1.00 80.06 188 GLY A CA 1
ATOM 1471 C C . GLY A 1 188 ? 22.320 1.531 -13.078 1.00 80.06 188 GLY A C 1
ATOM 1472 O O . GLY A 1 188 ? 22.780 1.737 -11.953 1.00 80.06 188 GLY A O 1
ATOM 1473 N N . ALA A 1 189 ? 21.522 2.412 -13.687 1.00 86.06 189 ALA A N 1
ATOM 1474 C CA . ALA A 1 189 ? 20.968 3.592 -13.033 1.00 86.06 189 ALA A CA 1
ATOM 1475 C C . ALA A 1 189 ? 19.820 3.242 -12.072 1.00 86.06 189 ALA A C 1
ATOM 1477 O O . ALA A 1 189 ? 19.242 2.159 -12.122 1.00 86.06 189 ALA A O 1
ATOM 1478 N N . GLU A 1 190 ? 19.496 4.194 -11.197 1.00 88.69 190 GLU A N 1
ATOM 1479 C CA . GLU A 1 190 ? 18.325 4.103 -10.328 1.00 88.69 190 GLU A CA 1
ATOM 1480 C C . GLU A 1 190 ? 17.058 4.218 -11.178 1.00 88.69 190 GLU A C 1
ATOM 1482 O O . GLU A 1 190 ? 17.027 5.007 -12.133 1.00 88.69 190 GLU A O 1
ATOM 1487 N N . GLY A 1 191 ? 16.030 3.441 -10.845 1.00 91.12 191 GLY A N 1
ATOM 1488 C CA . GLY A 1 191 ? 14.806 3.399 -11.636 1.00 91.12 191 GLY A CA 1
ATOM 1489 C C . GLY A 1 191 ? 13.543 3.179 -10.819 1.00 91.12 191 GLY A C 1
ATOM 1490 O O . GLY A 1 191 ? 13.586 2.617 -9.727 1.00 91.12 191 GLY A O 1
ATOM 1491 N N . LEU A 1 192 ? 12.413 3.598 -11.383 1.00 93.88 192 LEU A N 1
ATOM 1492 C CA . LEU A 1 192 ? 11.075 3.463 -10.818 1.00 93.88 192 LEU A CA 1
ATOM 1493 C C . LEU A 1 192 ? 10.137 2.793 -11.827 1.00 93.88 192 LEU A C 1
ATOM 1495 O O . LEU A 1 192 ? 9.845 3.349 -12.886 1.00 93.88 192 LEU A O 1
ATOM 1499 N N . LEU A 1 193 ? 9.615 1.623 -11.478 1.00 94.94 193 LEU A N 1
ATOM 1500 C CA . LEU A 1 193 ? 8.584 0.936 -12.245 1.00 94.94 193 LEU A CA 1
ATOM 1501 C C . LEU A 1 193 ? 7.248 1.008 -11.505 1.00 94.94 193 LEU A C 1
ATOM 1503 O O . LEU A 1 193 ? 7.103 0.470 -10.407 1.00 94.94 193 LEU A O 1
ATOM 1507 N N . LEU A 1 194 ? 6.262 1.638 -12.133 1.00 96.06 194 LEU A N 1
ATOM 1508 C CA . LEU A 1 194 ? 4.871 1.632 -11.699 1.00 96.06 194 LEU A CA 1
ATOM 1509 C C . LEU A 1 194 ? 4.111 0.585 -12.513 1.00 96.06 194 LEU A C 1
ATOM 1511 O O . LEU A 1 194 ? 4.089 0.635 -13.741 1.00 96.06 194 LEU A O 1
ATOM 1515 N N . VAL A 1 195 ? 3.472 -0.358 -11.837 1.00 96.81 195 VAL A N 1
ATOM 1516 C CA . VAL A 1 195 ? 2.673 -1.406 -12.471 1.00 96.81 195 VAL A CA 1
ATOM 1517 C C . VAL A 1 195 ? 1.250 -1.281 -11.968 1.00 96.81 195 VAL A C 1
ATOM 1519 O O . VAL A 1 195 ? 0.999 -1.388 -10.772 1.00 96.81 195 VAL A O 1
ATOM 1522 N N . GLN A 1 196 ? 0.316 -1.026 -12.868 1.00 96.94 196 GLN A N 1
ATOM 1523 C CA . GLN A 1 196 ? -1.069 -0.742 -12.526 1.00 96.94 196 GLN A CA 1
ATOM 1524 C C . GLN A 1 196 ? -1.946 -1.954 -12.806 1.00 96.94 196 GLN A C 1
ATOM 1526 O O . GLN A 1 196 ? -1.790 -2.617 -13.829 1.00 96.94 196 GLN A O 1
ATOM 1531 N N . CYS A 1 197 ? -2.888 -2.230 -11.912 1.00 96.12 197 CYS A N 1
ATOM 1532 C CA . CYS A 1 197 ? -3.876 -3.278 -12.086 1.00 96.12 197 CYS A CA 1
ATOM 1533 C C . CYS A 1 197 ? -5.264 -2.730 -11.750 1.00 96.12 197 CYS A C 1
ATOM 1535 O O . CYS A 1 197 ? -5.504 -2.293 -10.622 1.00 96.12 197 CYS A O 1
ATOM 1537 N N . ASP A 1 198 ? -6.168 -2.743 -12.728 1.00 94.12 198 ASP A N 1
ATOM 1538 C CA . ASP A 1 198 ? -7.590 -2.547 -12.480 1.00 94.12 198 ASP A CA 1
ATOM 1539 C C . ASP A 1 198 ? -8.210 -3.775 -11.799 1.00 94.12 198 ASP A C 1
ATOM 1541 O O . ASP A 1 198 ? -7.688 -4.889 -11.871 1.00 94.12 198 ASP A O 1
ATOM 1545 N N . ASN A 1 199 ? -9.324 -3.546 -11.104 1.00 89.56 199 ASN A N 1
ATOM 1546 C CA . ASN A 1 199 ? -10.164 -4.585 -10.510 1.00 89.56 199 ASN A CA 1
ATOM 1547 C C . ASN A 1 199 ? -9.379 -5.700 -9.784 1.00 89.56 199 ASN A C 1
ATOM 1549 O O . ASN A 1 199 ? -9.494 -6.886 -10.105 1.00 89.56 199 ASN A O 1
ATOM 1553 N N . GLY A 1 200 ? -8.570 -5.319 -8.793 1.00 89.44 200 GLY A N 1
ATOM 1554 C CA . GLY A 1 200 ? -7.675 -6.243 -8.094 1.00 89.44 200 GLY A CA 1
ATOM 1555 C C . GLY A 1 200 ? -8.375 -7.410 -7.391 1.00 89.44 200 GLY A C 1
ATOM 1556 O O . GLY A 1 200 ? -7.753 -8.449 -7.191 1.00 89.44 200 GLY A O 1
ATOM 1557 N N . GLU A 1 201 ? -9.669 -7.280 -7.078 1.00 90.12 201 GLU A N 1
ATOM 1558 C CA . GLU A 1 201 ? -10.486 -8.377 -6.543 1.00 90.12 201 GLU A CA 1
ATOM 1559 C C . GLU A 1 201 ? -10.722 -9.484 -7.575 1.00 90.12 201 GLU A C 1
ATOM 1561 O O . GLU A 1 201 ? -10.650 -10.660 -7.235 1.00 90.12 201 GLU A O 1
ATOM 1566 N N . ALA A 1 202 ? -10.960 -9.139 -8.842 1.00 90.88 202 ALA A N 1
ATOM 1567 C CA . ALA A 1 202 ? -11.089 -10.132 -9.909 1.00 90.88 202 ALA A CA 1
ATOM 1568 C C . ALA A 1 202 ? -9.717 -10.638 -10.385 1.00 90.88 202 ALA A C 1
ATOM 1570 O O . ALA A 1 202 ? -9.557 -11.811 -10.719 1.00 90.88 202 ALA A O 1
ATOM 1571 N N . ASN A 1 203 ? -8.715 -9.757 -10.378 1.00 91.56 203 ASN A N 1
ATOM 1572 C CA . ASN A 1 203 ? -7.384 -10.005 -10.928 1.00 91.56 203 ASN A CA 1
ATOM 1573 C C . ASN A 1 203 ? -6.356 -10.477 -9.879 1.00 91.56 203 ASN A C 1
ATOM 1575 O O . ASN A 1 203 ? -5.151 -10.429 -10.126 1.00 91.56 203 ASN A O 1
ATOM 1579 N N . PHE A 1 204 ? -6.795 -10.967 -8.714 1.00 90.50 204 PHE A N 1
ATOM 1580 C CA . PHE A 1 204 ? -5.909 -11.343 -7.602 1.00 90.50 204 PHE A CA 1
ATOM 1581 C C . PHE A 1 204 ? -4.848 -12.394 -7.984 1.00 90.50 204 PHE A C 1
ATOM 1583 O O . PHE A 1 204 ? -3.691 -12.286 -7.573 1.00 90.50 204 PHE A O 1
ATOM 1590 N N . ASN A 1 205 ? -5.205 -13.375 -8.822 1.00 91.19 205 ASN A N 1
ATOM 1591 C CA . ASN A 1 205 ? -4.264 -14.384 -9.325 1.00 91.19 205 ASN A CA 1
ATOM 1592 C C . ASN A 1 205 ? -3.217 -13.781 -10.271 1.00 91.19 205 ASN A C 1
ATOM 1594 O O . ASN A 1 205 ? -2.045 -14.152 -10.207 1.00 91.19 205 ASN A O 1
ATOM 1598 N N . LEU A 1 206 ? -3.626 -12.836 -11.126 1.00 92.69 206 LEU A N 1
ATOM 1599 C CA . LEU A 1 206 ? -2.718 -12.131 -12.030 1.00 92.69 206 LEU A CA 1
ATOM 1600 C C . LEU A 1 206 ? -1.712 -11.301 -11.230 1.00 92.69 206 LEU A C 1
ATOM 1602 O O . LEU A 1 206 ? -0.516 -11.374 -11.489 1.00 92.69 206 LEU A O 1
ATOM 1606 N N . ILE A 1 207 ? -2.183 -10.582 -10.207 1.00 93.12 207 ILE A N 1
ATOM 1607 C CA . ILE A 1 207 ? -1.328 -9.818 -9.292 1.00 93.12 207 ILE A CA 1
ATOM 1608 C C . ILE A 1 207 ? -0.292 -10.739 -8.640 1.00 93.12 207 ILE A C 1
ATOM 1610 O O . ILE A 1 207 ? 0.899 -10.436 -8.683 1.00 93.12 207 ILE A O 1
ATOM 1614 N N . ALA A 1 208 ? -0.718 -11.873 -8.075 1.00 91.50 208 ALA A N 1
ATOM 1615 C CA . ALA A 1 208 ? 0.189 -12.825 -7.437 1.00 91.50 208 ALA A CA 1
ATOM 1616 C C . ALA A 1 208 ? 1.240 -13.381 -8.417 1.00 91.50 208 ALA A C 1
ATOM 1618 O O . ALA A 1 208 ? 2.427 -13.418 -8.087 1.00 91.50 208 ALA A O 1
ATOM 1619 N N . CYS A 1 209 ? 0.828 -13.748 -9.636 1.00 92.44 209 CYS A N 1
ATOM 1620 C CA . CYS A 1 209 ? 1.742 -14.214 -10.678 1.00 92.44 209 CYS A CA 1
ATOM 1621 C C . CYS A 1 209 ? 2.753 -13.124 -11.076 1.00 92.44 209 CYS A C 1
ATOM 1623 O O . CYS A 1 209 ? 3.962 -13.344 -11.016 1.00 92.44 209 CYS A O 1
ATOM 1625 N N . CYS A 1 210 ? 2.289 -11.913 -11.393 1.00 93.88 210 CYS A N 1
ATOM 1626 C CA . CYS A 1 210 ? 3.162 -10.802 -11.770 1.00 93.88 210 CYS A CA 1
ATOM 1627 C C . CYS A 1 210 ? 4.150 -10.426 -10.657 1.00 93.88 210 CYS A C 1
ATOM 1629 O O . CYS A 1 210 ? 5.305 -10.128 -10.957 1.00 93.88 210 CYS A O 1
ATOM 1631 N N . ARG A 1 211 ? 3.744 -10.479 -9.381 1.00 92.81 211 ARG A N 1
ATOM 1632 C CA . ARG A 1 211 ? 4.653 -10.257 -8.241 1.00 92.81 211 ARG A CA 1
ATOM 1633 C C . ARG A 1 211 ? 5.778 -11.283 -8.214 1.00 92.81 211 ARG A C 1
ATOM 1635 O O . ARG A 1 211 ? 6.942 -10.905 -8.107 1.00 92.81 211 ARG A O 1
ATOM 1642 N N . TYR A 1 212 ? 5.435 -12.561 -8.361 1.00 92.62 212 TYR A N 1
ATOM 1643 C CA . TYR A 1 212 ? 6.426 -13.630 -8.429 1.00 92.62 212 TYR A CA 1
ATOM 1644 C C . TYR A 1 212 ? 7.396 -13.429 -9.603 1.00 92.62 212 TYR A C 1
ATOM 1646 O O . TYR A 1 212 ? 8.608 -13.519 -9.419 1.00 92.62 212 TYR A O 1
ATOM 1654 N N . LEU A 1 213 ? 6.882 -13.089 -10.790 1.00 93.75 213 LEU A N 1
ATOM 1655 C CA . LEU A 1 213 ? 7.704 -12.825 -11.975 1.00 93.75 213 LEU A CA 1
ATOM 1656 C C . LEU A 1 213 ? 8.641 -11.627 -11.780 1.00 93.75 213 LEU A C 1
ATOM 1658 O O . LEU A 1 213 ? 9.793 -11.677 -12.212 1.00 93.75 213 LEU A O 1
ATOM 1662 N N . VAL A 1 214 ? 8.177 -10.567 -11.113 1.00 93.06 214 VAL A N 1
ATOM 1663 C CA . VAL A 1 214 ? 9.010 -9.416 -10.742 1.00 93.06 214 VAL A CA 1
ATOM 1664 C C . VAL A 1 214 ? 10.134 -9.840 -9.801 1.00 93.06 214 VAL A C 1
ATOM 1666 O O . VAL A 1 214 ? 11.293 -9.520 -10.066 1.00 93.06 214 VAL A O 1
ATOM 1669 N N . ASP A 1 215 ? 9.815 -10.571 -8.731 1.00 90.75 215 ASP A N 1
ATOM 1670 C CA . ASP A 1 215 ? 10.807 -11.034 -7.757 1.00 90.75 215 ASP A CA 1
ATOM 1671 C C . ASP A 1 215 ? 11.859 -11.939 -8.413 1.00 90.75 215 ASP A C 1
ATOM 1673 O O . ASP A 1 215 ? 13.063 -11.753 -8.207 1.00 90.75 215 ASP A O 1
ATOM 1677 N N . ASP A 1 216 ? 11.416 -12.883 -9.244 1.00 91.19 216 ASP A N 1
ATOM 1678 C CA . ASP A 1 216 ? 12.281 -13.809 -9.968 1.00 91.19 216 ASP A CA 1
ATOM 1679 C C . ASP A 1 216 ? 13.188 -13.092 -10.978 1.00 91.19 216 ASP A C 1
ATOM 1681 O O . ASP A 1 216 ? 14.409 -13.274 -10.963 1.00 91.19 216 ASP A O 1
ATOM 1685 N N . THR A 1 217 ? 12.612 -12.229 -11.820 1.00 89.44 217 THR A N 1
ATOM 1686 C CA . THR A 1 217 ? 13.355 -11.489 -12.850 1.00 89.44 217 THR A CA 1
ATOM 1687 C C . THR A 1 217 ? 14.349 -10.530 -12.208 1.00 89.44 217 THR A C 1
ATOM 1689 O O . THR A 1 217 ? 15.502 -10.462 -12.627 1.00 89.44 217 THR A O 1
ATOM 1692 N N . ARG A 1 218 ? 13.956 -9.822 -11.142 1.00 86.38 218 ARG A N 1
ATOM 1693 C CA . ARG A 1 218 ? 14.858 -8.916 -10.423 1.00 86.38 218 ARG A CA 1
ATOM 1694 C C . ARG A 1 218 ? 16.028 -9.674 -9.805 1.00 86.38 218 ARG A C 1
ATOM 1696 O O . ARG A 1 218 ? 17.164 -9.220 -9.908 1.00 86.38 218 ARG A O 1
ATOM 1703 N N . ARG A 1 219 ? 15.769 -10.829 -9.186 1.00 86.69 219 ARG A N 1
ATOM 1704 C CA . ARG A 1 219 ? 16.811 -11.685 -8.607 1.00 86.69 219 ARG A CA 1
ATOM 1705 C C . ARG A 1 219 ? 17.799 -12.161 -9.679 1.00 86.69 219 ARG A C 1
ATOM 1707 O O . ARG A 1 219 ? 18.996 -11.970 -9.493 1.00 86.69 219 ARG A O 1
ATOM 1714 N N . ARG A 1 220 ? 17.312 -12.682 -10.815 1.00 86.38 220 ARG A N 1
ATOM 1715 C CA . ARG A 1 220 ? 18.157 -13.093 -11.956 1.00 86.38 220 ARG A CA 1
ATOM 1716 C C . ARG A 1 220 ? 18.998 -11.935 -12.496 1.00 86.38 220 ARG A C 1
ATOM 1718 O O . ARG A 1 220 ? 20.185 -12.091 -12.756 1.00 86.38 220 ARG A O 1
ATOM 1725 N N . THR A 1 221 ? 18.393 -10.761 -12.639 1.00 79.31 221 THR A N 1
ATOM 1726 C CA . THR A 1 221 ? 19.073 -9.560 -13.132 1.00 79.31 221 THR A CA 1
ATOM 1727 C C . THR A 1 221 ? 20.186 -9.113 -12.181 1.00 79.31 221 THR A C 1
ATOM 1729 O O . THR A 1 221 ? 21.304 -8.876 -12.627 1.00 79.31 221 THR A O 1
ATOM 1732 N N . LEU A 1 222 ? 19.923 -9.063 -10.871 1.00 75.44 222 LEU A N 1
ATOM 1733 C CA . LEU A 1 222 ? 20.926 -8.700 -9.863 1.00 75.44 222 LEU A CA 1
ATOM 1734 C C . LEU A 1 222 ? 22.081 -9.712 -9.780 1.00 75.44 222 LEU A C 1
ATOM 1736 O O . LEU A 1 222 ? 23.218 -9.303 -9.582 1.00 75.44 222 LEU A O 1
ATOM 1740 N N . GLU A 1 223 ? 21.812 -11.010 -9.957 1.00 78.62 223 GLU A N 1
ATOM 1741 C CA . GLU A 1 223 ? 22.848 -12.057 -10.018 1.00 78.62 223 GLU A CA 1
ATOM 1742 C C . GLU A 1 223 ? 23.754 -11.909 -11.257 1.00 78.62 223 GLU A C 1
ATOM 1744 O O . GLU A 1 223 ? 24.949 -12.199 -11.190 1.00 78.62 223 GLU A O 1
ATOM 1749 N N . ASN A 1 224 ? 23.204 -11.433 -12.379 1.00 71.88 224 ASN A N 1
ATOM 1750 C CA . ASN A 1 224 ? 23.929 -11.278 -13.643 1.00 71.88 224 ASN A CA 1
ATOM 1751 C C . ASN A 1 224 ? 24.790 -10.002 -13.709 1.00 71.88 224 ASN A C 1
ATOM 1753 O O . ASN A 1 224 ? 25.791 -9.972 -14.430 1.00 71.88 224 ASN A O 1
ATOM 1757 N N . PHE A 1 225 ? 24.431 -8.944 -12.975 1.00 65.62 225 PHE A N 1
ATOM 1758 C CA . PHE A 1 225 ? 25.232 -7.722 -12.892 1.00 65.62 225 PHE A CA 1
ATOM 1759 C C . PHE A 1 225 ? 26.337 -7.874 -11.833 1.00 65.62 225 PHE A C 1
ATOM 1761 O O . PHE A 1 225 ? 26.115 -7.694 -10.643 1.00 65.62 225 PHE A O 1
ATOM 1768 N N . GLY A 1 226 ? 27.571 -8.153 -12.264 1.00 56.59 226 GLY A N 1
ATOM 1769 C CA . GLY A 1 226 ? 28.750 -8.282 -11.388 1.00 56.59 226 GLY A CA 1
ATOM 1770 C C . GLY A 1 226 ? 29.275 -6.976 -10.756 1.00 56.59 226 GLY A C 1
ATOM 1771 O O . GLY A 1 226 ? 30.451 -6.907 -10.404 1.00 56.59 226 GLY A O 1
ATOM 1772 N N . VAL A 1 227 ? 28.450 -5.926 -10.657 1.00 59.41 227 VAL A N 1
ATOM 1773 C CA . VAL A 1 227 ? 28.795 -4.566 -10.188 1.00 59.41 227 VAL A CA 1
ATOM 1774 C C . VAL A 1 227 ? 27.649 -4.051 -9.298 1.00 59.41 227 VAL A C 1
ATOM 1776 O O . VAL A 1 227 ? 26.509 -4.445 -9.542 1.00 59.41 227 VAL A O 1
ATOM 1779 N N . PRO A 1 228 ? 27.883 -3.178 -8.292 1.00 63.09 228 PRO A N 1
ATOM 1780 C CA . PRO A 1 228 ? 26.799 -2.629 -7.475 1.00 63.09 228 PRO A CA 1
ATOM 1781 C C . PRO A 1 228 ? 25.781 -1.873 -8.340 1.00 63.09 228 PRO A C 1
ATOM 1783 O O . PRO A 1 228 ? 26.086 -0.815 -8.891 1.00 63.09 228 PRO A O 1
ATOM 1786 N N . VAL A 1 229 ? 24.580 -2.434 -8.479 1.00 70.19 229 VAL A N 1
ATOM 1787 C CA . VAL A 1 229 ? 23.462 -1.824 -9.209 1.00 70.19 229 VAL A CA 1
ATOM 1788 C C . VAL A 1 229 ? 22.803 -0.789 -8.301 1.00 70.19 229 VAL A C 1
ATOM 1790 O O . VAL A 1 229 ? 22.616 -1.043 -7.109 1.00 70.19 229 VAL A O 1
ATOM 1793 N N . LYS A 1 230 ? 22.453 0.382 -8.842 1.00 82.31 230 LYS A N 1
ATOM 1794 C CA . LYS A 1 230 ? 21.648 1.355 -8.093 1.00 82.31 230 LYS A CA 1
ATOM 1795 C C . LYS A 1 230 ? 20.258 0.784 -7.755 1.00 82.31 230 LYS A C 1
ATOM 1797 O O . LYS A 1 230 ? 19.802 -0.137 -8.434 1.00 82.31 230 LYS A O 1
ATOM 1802 N N . PRO A 1 231 ? 19.570 1.314 -6.730 1.00 86.19 231 PRO A N 1
ATOM 1803 C CA . PRO A 1 231 ? 18.246 0.834 -6.353 1.00 86.19 231 PRO A CA 1
ATOM 1804 C C . PRO A 1 231 ? 17.223 0.891 -7.499 1.00 86.19 231 PRO A C 1
ATOM 1806 O O . PRO A 1 231 ? 17.164 1.857 -8.255 1.00 86.19 231 PRO A O 1
ATOM 1809 N N . ILE A 1 232 ? 16.399 -0.149 -7.631 1.00 89.25 232 ILE A N 1
ATOM 1810 C CA . ILE A 1 232 ? 15.287 -0.192 -8.583 1.00 89.25 232 ILE A CA 1
ATOM 1811 C C . ILE A 1 232 ? 13.994 -0.411 -7.808 1.00 89.25 232 ILE A C 1
ATOM 1813 O O . ILE A 1 232 ? 13.748 -1.481 -7.241 1.00 89.25 232 ILE A O 1
ATOM 1817 N N . HIS A 1 233 ? 13.166 0.622 -7.791 1.00 92.44 233 HIS A N 1
ATOM 1818 C CA . HIS A 1 233 ? 11.920 0.691 -7.047 1.00 92.44 233 HIS A CA 1
ATOM 1819 C C . HIS A 1 233 ? 10.781 0.156 -7.905 1.00 92.44 233 HIS A C 1
ATOM 1821 O O . HIS A 1 233 ? 10.617 0.572 -9.052 1.00 92.44 233 HIS A O 1
ATOM 1827 N N . ILE A 1 234 ? 9.987 -0.764 -7.362 1.00 93.94 234 ILE A N 1
ATOM 1828 C CA . ILE A 1 234 ? 8.844 -1.337 -8.080 1.00 93.94 234 ILE A CA 1
ATOM 1829 C C . ILE A 1 234 ? 7.602 -1.192 -7.215 1.00 93.94 234 ILE A C 1
ATOM 1831 O O . ILE A 1 234 ? 7.583 -1.616 -6.057 1.00 93.94 234 ILE A O 1
ATOM 1835 N N . ILE A 1 235 ? 6.570 -0.582 -7.792 1.00 95.38 235 ILE A N 1
ATOM 1836 C CA . ILE A 1 235 ? 5.321 -0.272 -7.108 1.00 95.38 235 ILE A CA 1
ATOM 1837 C C . ILE A 1 235 ? 4.157 -0.847 -7.893 1.00 95.38 235 ILE A C 1
ATOM 1839 O O . ILE A 1 235 ? 3.922 -0.474 -9.041 1.00 95.38 235 ILE A O 1
ATOM 1843 N N . PHE A 1 236 ? 3.407 -1.733 -7.250 1.00 96.44 236 PHE A N 1
ATOM 1844 C CA . PHE A 1 236 ? 2.143 -2.238 -7.764 1.00 96.44 236 PHE A CA 1
ATOM 1845 C C . PHE A 1 236 ? 1.018 -1.335 -7.276 1.00 96.44 236 PHE A C 1
ATOM 1847 O O . PHE A 1 236 ? 0.809 -1.226 -6.077 1.00 96.44 236 PHE A O 1
ATOM 1854 N N . ILE A 1 237 ? 0.301 -0.690 -8.191 1.00 97.12 237 ILE A N 1
ATOM 1855 C CA . ILE A 1 237 ? -0.867 0.144 -7.909 1.00 97.12 237 ILE A CA 1
ATOM 1856 C C . ILE A 1 237 ? -2.108 -0.662 -8.274 1.00 97.12 237 ILE A C 1
ATOM 1858 O O . ILE A 1 237 ? -2.385 -0.901 -9.449 1.00 97.12 237 ILE A O 1
ATOM 1862 N N . ILE A 1 238 ? -2.852 -1.087 -7.263 1.00 96.44 238 ILE A N 1
ATOM 1863 C CA . ILE A 1 238 ? -3.977 -2.004 -7.395 1.00 96.44 238 ILE A CA 1
ATOM 1864 C C . ILE A 1 238 ? -5.254 -1.252 -7.060 1.00 96.44 238 ILE A C 1
ATOM 1866 O O . ILE A 1 238 ? -5.483 -0.859 -5.914 1.00 96.44 238 ILE A O 1
ATOM 1870 N N . GLN A 1 239 ? -6.098 -1.067 -8.066 1.00 95.75 239 GLN A N 1
ATOM 1871 C CA . GLN A 1 239 ? -7.413 -0.483 -7.873 1.00 95.75 239 GLN A CA 1
ATOM 1872 C C . GLN A 1 239 ? -8.372 -1.543 -7.335 1.00 95.75 239 GLN A C 1
ATOM 1874 O O . GLN A 1 239 ? -8.562 -2.594 -7.953 1.00 95.75 239 GLN A O 1
ATOM 1879 N N . LEU A 1 240 ? -9.009 -1.253 -6.204 1.00 94.06 240 LEU A N 1
ATOM 1880 C CA . LEU A 1 240 ? -9.984 -2.133 -5.573 1.00 94.06 240 LEU A CA 1
ATOM 1881 C C . LEU A 1 240 ? -11.365 -1.475 -5.518 1.00 94.06 240 LEU A C 1
ATOM 1883 O O . LEU A 1 240 ? -11.470 -0.277 -5.237 1.00 94.06 240 LEU A O 1
ATOM 1887 N N . PRO A 1 241 ? -12.442 -2.246 -5.737 1.00 89.44 241 PRO A N 1
ATOM 1888 C CA . PRO A 1 241 ? -13.791 -1.745 -5.531 1.00 89.44 241 PRO A CA 1
ATOM 1889 C C . PRO A 1 241 ? -14.049 -1.481 -4.040 1.00 89.44 241 PRO A C 1
ATOM 1891 O O . PRO A 1 241 ? -13.553 -2.194 -3.166 1.00 89.44 241 PRO A O 1
ATOM 1894 N N . LYS A 1 242 ? -14.866 -0.467 -3.741 1.00 85.69 242 LYS A N 1
ATOM 1895 C CA . LYS A 1 242 ? -15.299 -0.163 -2.372 1.00 85.69 242 LYS A CA 1
ATOM 1896 C C . LYS A 1 242 ? -16.510 -1.032 -2.021 1.00 85.69 242 LYS A C 1
ATOM 1898 O O . LYS A 1 242 ? -17.640 -0.695 -2.368 1.00 85.69 242 LYS A O 1
ATOM 1903 N N . ILE A 1 243 ? -16.259 -2.181 -1.393 1.00 83.12 243 ILE A N 1
ATOM 1904 C CA . ILE A 1 243 ? -17.274 -3.184 -1.030 1.00 83.12 243 ILE A CA 1
ATOM 1905 C C . ILE A 1 243 ? -17.305 -3.342 0.493 1.00 83.12 243 ILE A C 1
ATOM 1907 O O . ILE A 1 243 ? -16.255 -3.433 1.124 1.00 83.12 243 ILE A O 1
ATOM 1911 N N . ALA A 1 244 ? -18.507 -3.396 1.072 1.00 77.31 244 ALA A N 1
ATOM 1912 C CA . ALA A 1 244 ? -18.690 -3.629 2.502 1.00 77.31 244 ALA A CA 1
ATOM 1913 C C . ALA A 1 244 ? -18.200 -5.028 2.917 1.00 77.31 244 ALA A C 1
ATOM 1915 O O . ALA A 1 244 ? -18.520 -6.036 2.285 1.00 77.31 244 ALA A O 1
ATOM 1916 N N . GLY A 1 245 ? -17.460 -5.089 4.015 1.00 72.12 245 GLY A N 1
ATOM 1917 C CA . GLY A 1 245 ? -16.703 -6.244 4.475 1.00 72.12 245 GLY A CA 1
ATOM 1918 C C . GLY A 1 245 ? -15.339 -6.419 3.804 1.00 72.12 245 GLY A C 1
ATOM 1919 O O . GLY A 1 245 ? -14.645 -7.375 4.147 1.00 72.12 245 GLY A O 1
ATOM 1920 N N . GLY A 1 246 ? -14.951 -5.523 2.893 1.00 81.12 246 GLY A N 1
ATOM 1921 C CA . GLY A 1 246 ? -13.718 -5.619 2.120 1.00 81.12 246 GLY A CA 1
ATOM 1922 C C . GLY A 1 246 ? -13.791 -6.593 0.937 1.00 81.12 246 GLY A C 1
ATOM 1923 O O . GLY A 1 246 ? -14.823 -7.185 0.620 1.00 81.12 246 GLY A O 1
ATOM 1924 N N . CYS A 1 247 ? -12.656 -6.733 0.259 1.00 84.44 247 CYS A N 1
ATOM 1925 C CA . CYS A 1 247 ? -12.452 -7.659 -0.854 1.00 84.44 247 CYS A CA 1
ATOM 1926 C C . CYS A 1 247 ? -12.257 -9.099 -0.333 1.00 84.44 247 CYS A C 1
ATOM 1928 O O . CYS A 1 247 ? -11.495 -9.307 0.611 1.00 84.44 247 CYS A O 1
ATOM 1930 N N . GLN A 1 248 ? -12.944 -10.090 -0.917 1.00 83.62 248 GLN A N 1
ATOM 1931 C CA . GLN A 1 248 ? -12.957 -11.471 -0.405 1.00 83.62 248 GLN A CA 1
ATOM 1932 C C . GLN A 1 248 ? -11.798 -12.320 -0.926 1.00 83.62 248 GLN A C 1
ATOM 1934 O O . GLN A 1 248 ? -11.376 -13.250 -0.242 1.00 83.62 248 GLN A O 1
ATOM 1939 N N . HIS A 1 249 ? -11.294 -12.030 -2.122 1.00 85.69 249 HIS A N 1
ATOM 1940 C CA . HIS A 1 249 ? -10.233 -12.809 -2.760 1.00 85.69 249 HIS A CA 1
ATOM 1941 C C . HIS A 1 249 ? -8.892 -12.083 -2.708 1.00 85.69 249 HIS A C 1
ATOM 1943 O O . HIS A 1 249 ? -7.839 -12.709 -2.572 1.00 85.69 249 HIS A O 1
ATOM 1949 N N . PHE A 1 250 ? -8.912 -10.754 -2.796 1.00 87.94 250 PHE A N 1
ATOM 1950 C CA . PHE A 1 250 ? -7.704 -9.955 -2.736 1.00 87.94 250 PHE A CA 1
ATOM 1951 C C . PHE A 1 250 ? -7.097 -9.962 -1.330 1.00 87.94 250 PHE A C 1
ATOM 1953 O O . PHE A 1 250 ? -7.639 -9.368 -0.397 1.00 87.94 250 PHE A O 1
ATOM 1960 N N . VAL A 1 251 ? -5.924 -10.582 -1.196 1.00 85.88 251 VAL A N 1
ATOM 1961 C CA . VAL A 1 251 ? -5.116 -10.554 0.028 1.00 85.88 251 VAL A CA 1
ATOM 1962 C C . VAL A 1 251 ? -4.079 -9.441 -0.071 1.00 85.88 251 VAL A C 1
ATOM 1964 O O . VAL A 1 251 ? -3.126 -9.543 -0.844 1.00 85.88 251 VAL A O 1
ATOM 1967 N N . GLY A 1 252 ? -4.242 -8.394 0.741 1.00 82.00 252 GLY A N 1
ATOM 1968 C CA . GLY A 1 252 ? -3.334 -7.247 0.774 1.00 82.00 252 GLY A CA 1
ATOM 1969 C C . GLY A 1 252 ? -1.966 -7.627 1.329 1.00 82.00 252 GLY A C 1
ATOM 1970 O O . GLY A 1 252 ? -0.945 -7.370 0.699 1.00 82.00 252 GLY A O 1
ATOM 1971 N N . PHE A 1 253 ? -1.949 -8.331 2.460 1.00 82.19 253 PHE A N 1
ATOM 1972 C CA . PHE A 1 253 ? -0.724 -8.700 3.166 1.00 82.19 253 PHE A CA 1
ATOM 1973 C C . PHE A 1 253 ? -0.234 -10.093 2.775 1.00 82.19 253 PHE A C 1
ATOM 1975 O O . PHE A 1 253 ? -0.665 -11.095 3.340 1.00 82.19 253 PHE A O 1
ATOM 1982 N N . GLN A 1 254 ? 0.709 -10.157 1.837 1.00 70.44 254 GLN A N 1
ATOM 1983 C CA . GLN A 1 254 ? 1.297 -11.430 1.390 1.00 70.44 254 GLN A CA 1
ATOM 1984 C C . GLN A 1 254 ? 2.665 -11.745 2.028 1.00 70.44 254 GLN A C 1
ATOM 1986 O O . GLN A 1 254 ? 3.295 -12.738 1.675 1.00 70.44 254 GLN A O 1
ATOM 1991 N N . GLY A 1 255 ? 3.121 -10.925 2.983 1.00 71.12 255 GLY A N 1
ATOM 1992 C CA . GLY A 1 255 ? 4.427 -11.079 3.632 1.00 71.12 255 GLY A CA 1
ATOM 1993 C C . GLY A 1 255 ? 5.615 -10.912 2.671 1.00 71.12 255 GLY A C 1
ATOM 1994 O O . GLY A 1 255 ? 5.478 -10.451 1.535 1.00 71.12 255 GLY A O 1
ATOM 1995 N N . GLY A 1 256 ? 6.807 -11.287 3.138 1.00 79.94 256 GLY A N 1
ATOM 1996 C CA . GLY A 1 256 ? 8.041 -11.220 2.350 1.00 79.94 256 GLY A CA 1
ATOM 1997 C C . GLY A 1 256 ? 8.635 -9.810 2.263 1.00 79.94 256 GLY A C 1
ATOM 1998 O O . GLY A 1 256 ? 8.562 -9.039 3.214 1.00 79.94 256 GLY A O 1
ATOM 1999 N N . LYS A 1 257 ? 9.267 -9.487 1.126 1.00 83.81 257 LYS A N 1
ATOM 2000 C CA . LYS A 1 257 ? 9.939 -8.190 0.891 1.00 83.81 257 LYS A CA 1
ATOM 2001 C C . LYS A 1 257 ? 8.988 -7.071 0.447 1.00 83.81 257 LYS A C 1
ATOM 2003 O O . LYS A 1 257 ? 9.426 -5.936 0.298 1.00 83.81 257 LYS A O 1
ATOM 2008 N N . TRP A 1 258 ? 7.723 -7.402 0.189 1.00 90.12 258 TRP A N 1
ATOM 2009 C CA . TRP A 1 258 ? 6.723 -6.460 -0.300 1.00 90.12 258 TRP A CA 1
ATOM 2010 C C . TRP A 1 258 ? 6.040 -5.755 0.865 1.00 90.12 258 TRP A C 1
ATOM 2012 O O . TRP A 1 258 ? 5.380 -6.393 1.688 1.00 90.12 258 TRP A O 1
ATOM 2022 N N . GLN A 1 259 ? 6.143 -4.432 0.897 1.00 91.00 259 GLN A N 1
ATOM 2023 C CA . GLN A 1 259 ? 5.357 -3.607 1.802 1.00 91.00 259 GLN A CA 1
ATOM 2024 C C . GLN A 1 259 ? 3.959 -3.394 1.219 1.00 91.00 259 GLN A C 1
ATOM 2026 O O . GLN A 1 259 ? 3.814 -3.148 0.026 1.00 91.00 259 GLN A O 1
ATOM 2031 N N . SER A 1 260 ? 2.927 -3.489 2.053 1.00 93.50 260 SER A N 1
ATOM 2032 C CA . SER A 1 260 ? 1.538 -3.231 1.655 1.00 93.50 260 SER A CA 1
ATOM 2033 C C . SER A 1 260 ? 1.091 -1.893 2.224 1.00 93.50 260 SER A C 1
ATOM 2035 O O . SER A 1 260 ? 1.291 -1.639 3.411 1.00 93.50 260 SER A O 1
ATOM 2037 N N . VAL A 1 261 ? 0.527 -1.043 1.371 1.00 94.69 261 VAL A N 1
ATOM 2038 C CA . VAL A 1 261 ? 0.066 0.304 1.714 1.00 94.69 261 VAL A CA 1
ATOM 2039 C C . VAL A 1 261 ? -1.286 0.551 1.055 1.00 94.69 261 VAL A C 1
ATOM 2041 O O . VAL A 1 261 ? -1.555 0.072 -0.046 1.00 94.69 261 VAL A O 1
ATOM 2044 N N . HIS A 1 262 ? -2.153 1.299 1.717 1.00 95.19 262 HIS A N 1
ATOM 2045 C CA . HIS A 1 262 ? -3.377 1.826 1.147 1.00 95.19 262 HIS A CA 1
ATOM 2046 C C . HIS A 1 262 ? -3.256 3.341 0.997 1.00 95.19 262 HIS A C 1
ATOM 2048 O O . HIS A 1 262 ? -2.897 4.042 1.940 1.00 95.19 262 HIS A O 1
ATOM 2054 N N . ILE A 1 263 ? -3.534 3.842 -0.201 1.00 94.75 263 ILE A N 1
ATOM 2055 C CA . ILE A 1 263 ? -3.643 5.270 -0.493 1.00 94.75 263 ILE A CA 1
ATOM 2056 C C . ILE A 1 263 ? -4.998 5.454 -1.168 1.00 94.75 263 ILE A C 1
ATOM 2058 O O . ILE A 1 263 ? -5.192 5.023 -2.308 1.00 94.75 263 ILE A O 1
ATOM 2062 N N . ASP A 1 264 ? -5.942 6.055 -0.445 1.00 91.50 264 ASP A N 1
ATOM 2063 C CA . ASP A 1 264 ? -7.331 6.180 -0.900 1.00 91.50 264 ASP A CA 1
ATOM 2064 C C . ASP A 1 264 ? -7.396 6.975 -2.215 1.00 91.50 264 ASP A C 1
ATOM 2066 O O . ASP A 1 264 ? -7.918 6.477 -3.214 1.00 91.50 264 ASP A O 1
ATOM 2070 N N . GLU A 1 265 ? -6.710 8.124 -2.251 1.00 90.50 265 GLU A N 1
ATOM 2071 C CA . GLU A 1 265 ? -6.577 9.004 -3.415 1.00 90.50 265 GLU A CA 1
ATOM 2072 C C . GLU A 1 265 ? -5.117 9.122 -3.874 1.00 90.50 265 GLU A C 1
ATOM 2074 O O . GLU A 1 265 ? -4.250 9.630 -3.165 1.00 90.50 265 GLU A O 1
ATOM 2079 N N . LEU A 1 266 ? -4.817 8.644 -5.087 1.00 91.56 266 LEU A N 1
ATOM 2080 C CA . LEU A 1 266 ? -3.440 8.646 -5.603 1.00 91.56 266 LEU A CA 1
ATOM 2081 C C . LEU A 1 266 ? -2.929 10.047 -5.957 1.00 91.56 266 LEU A C 1
ATOM 2083 O O . LEU A 1 266 ? -1.718 10.282 -5.949 1.00 91.56 266 LEU A O 1
ATOM 2087 N N . LEU A 1 267 ? -3.837 10.945 -6.333 1.00 88.81 267 LEU A N 1
ATOM 2088 C CA . LEU A 1 267 ? -3.526 12.286 -6.808 1.00 88.81 267 LEU A CA 1
ATOM 2089 C C . LEU A 1 267 ? -3.901 13.303 -5.745 1.00 88.81 267 LEU A C 1
ATOM 2091 O O . LEU A 1 267 ? -4.919 13.170 -5.076 1.00 88.81 267 LEU A O 1
ATOM 2095 N N . GLU A 1 268 ? -3.105 14.359 -5.651 1.00 79.75 268 GLU A N 1
ATOM 2096 C CA . GLU A 1 268 ? -3.518 15.534 -4.900 1.00 79.75 268 GLU A CA 1
ATOM 2097 C C . GLU A 1 268 ? -4.721 16.175 -5.594 1.00 79.75 268 GLU A C 1
ATOM 2099 O O . GLU A 1 268 ? -4.746 16.329 -6.820 1.00 79.75 268 GLU A O 1
ATOM 2104 N N . SER A 1 269 ? -5.728 16.546 -4.810 1.00 62.22 269 SER A N 1
ATOM 2105 C CA . SER A 1 269 ? -6.896 17.258 -5.310 1.00 62.22 269 SER A CA 1
ATOM 2106 C C . SER A 1 269 ? -6.458 18.589 -5.936 1.00 62.22 269 SER A C 1
ATOM 2108 O O . SER A 1 269 ? -5.998 19.491 -5.240 1.00 62.22 269 SER A O 1
ATOM 2110 N N . ASN A 1 270 ? -6.596 18.723 -7.261 1.00 55.62 270 ASN A N 1
ATOM 2111 C CA . ASN A 1 270 ? -6.397 20.001 -7.968 1.00 55.62 270 ASN A CA 1
ATOM 2112 C C . ASN A 1 270 ? -7.452 21.046 -7.567 1.00 55.62 270 ASN A C 1
ATOM 2114 O O . ASN A 1 270 ? -7.226 22.249 -7.681 1.00 55.62 270 ASN A O 1
ATOM 2118 N N . GLU A 1 271 ? -8.616 20.577 -7.121 1.00 52.22 271 GLU A N 1
ATOM 2119 C CA . GLU A 1 271 ? -9.644 21.390 -6.487 1.00 52.22 271 GLU A CA 1
ATOM 2120 C C . GLU A 1 271 ? -9.356 21.407 -4.986 1.00 52.22 271 GLU A C 1
ATOM 2122 O O . GLU A 1 271 ? -9.004 20.374 -4.427 1.00 52.22 271 GLU A O 1
ATOM 2127 N N . GLN A 1 272 ? -9.477 22.567 -4.345 1.00 53.59 272 GLN A N 1
ATOM 2128 C CA . GLN A 1 272 ? -9.096 22.865 -2.956 1.00 53.59 272 GLN A CA 1
ATOM 2129 C C . GLN A 1 272 ? -9.921 22.108 -1.891 1.00 53.59 272 GLN A C 1
ATOM 2131 O O . GLN A 1 272 ? -10.323 22.689 -0.885 1.00 53.59 272 GLN A O 1
ATOM 2136 N N . LEU A 1 273 ? -10.234 20.832 -2.106 1.00 59.22 273 LEU A N 1
ATOM 2137 C CA . LEU A 1 273 ? -10.866 19.982 -1.118 1.00 59.22 273 LEU A CA 1
ATOM 2138 C C . LEU A 1 273 ? -9.859 19.752 0.014 1.00 59.22 273 LEU A C 1
ATOM 2140 O O . LEU A 1 273 ? -8.788 19.186 -0.234 1.00 59.22 273 LEU A O 1
ATOM 2144 N N . PRO A 1 274 ? -10.168 20.206 1.240 1.00 63.31 274 PRO A N 1
ATOM 2145 C CA . PRO A 1 274 ? -9.289 19.996 2.376 1.00 63.31 274 PRO A CA 1
ATOM 2146 C C . PRO A 1 274 ? -9.125 18.494 2.610 1.00 63.31 274 PRO A C 1
ATOM 2148 O O . PRO A 1 274 ? -10.080 17.728 2.455 1.00 63.31 274 PRO A O 1
ATOM 2151 N N . GLN A 1 275 ? -7.926 18.064 2.999 1.00 68.06 275 GLN A N 1
ATOM 2152 C CA . GLN A 1 275 ? -7.724 16.674 3.414 1.00 68.06 275 GLN A CA 1
ATOM 2153 C C . GLN A 1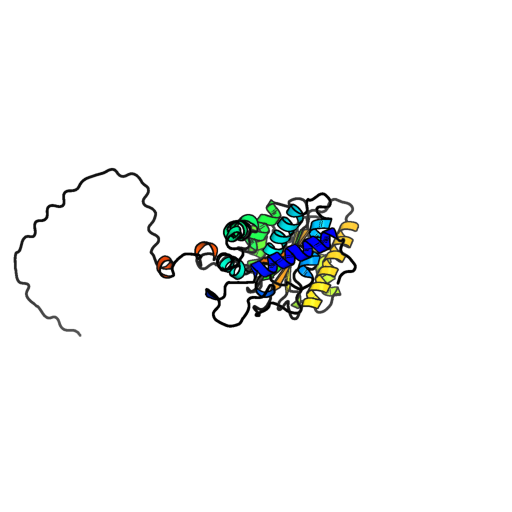 275 ? -8.647 16.349 4.593 1.00 68.06 275 GLN A C 1
ATOM 2155 O O . GLN A 1 275 ? -9.000 17.240 5.367 1.00 68.06 275 GLN A O 1
ATOM 2160 N N . ILE A 1 276 ? -8.995 15.072 4.781 1.00 74.94 276 ILE A N 1
ATOM 2161 C CA . ILE A 1 276 ? -9.834 14.644 5.913 1.00 74.94 276 ILE A CA 1
ATOM 2162 C C . ILE A 1 276 ? -9.279 15.148 7.256 1.00 74.94 276 ILE A C 1
ATOM 2164 O O . ILE A 1 276 ? -10.054 15.525 8.133 1.00 74.94 276 ILE A O 1
ATOM 2168 N N . GLU A 1 277 ? -7.950 15.279 7.371 1.00 72.56 277 GLU A N 1
ATOM 2169 C CA . GLU A 1 277 ? -7.303 15.831 8.561 1.00 72.56 277 GLU A CA 1
ATOM 2170 C C . GLU A 1 277 ? -7.788 17.249 8.908 1.00 72.56 277 GLU A C 1
ATOM 2172 O O . GLU A 1 277 ? -7.959 17.596 10.073 1.00 72.56 277 GLU A O 1
ATOM 2177 N N . GLN A 1 278 ? -8.059 18.056 7.886 1.00 71.94 278 GLN A N 1
ATOM 2178 C CA . GLN A 1 278 ? -8.477 19.452 7.994 1.00 71.94 278 GLN A CA 1
ATOM 2179 C C . GLN A 1 278 ? -9.996 19.616 8.132 1.00 71.94 278 GLN A C 1
ATOM 2181 O O . GLN A 1 278 ? -10.471 20.738 8.324 1.00 71.94 278 GLN A O 1
ATOM 2186 N N . LEU A 1 279 ? -10.757 18.527 7.988 1.00 77.81 279 LEU A N 1
ATOM 2187 C CA . LEU A 1 279 ? -12.221 18.517 8.036 1.00 77.81 279 LEU A CA 1
ATOM 2188 C C . LEU A 1 279 ? -12.760 17.959 9.354 1.00 77.81 279 LEU A C 1
ATOM 2190 O O . LEU A 1 279 ? -13.846 18.347 9.786 1.00 77.81 279 LEU A O 1
ATOM 2194 N N . VAL A 1 280 ? -12.027 17.050 10.000 1.00 74.56 280 VAL A N 1
ATOM 2195 C CA . VAL A 1 280 ? -12.487 16.420 11.242 1.00 74.56 280 VAL A CA 1
ATOM 2196 C C . VAL A 1 280 ? -12.669 17.463 12.351 1.00 74.56 280 VAL A C 1
ATOM 2198 O O . VAL A 1 280 ? -11.852 18.362 12.533 1.00 74.56 280 VAL A O 1
ATOM 2201 N N . ASN A 1 281 ? -13.781 17.342 13.084 1.00 76.25 281 ASN A N 1
ATOM 2202 C CA . ASN A 1 281 ? -14.237 18.259 14.140 1.00 76.25 281 ASN A CA 1
ATOM 2203 C C . ASN A 1 281 ? -14.590 19.690 13.691 1.00 76.25 281 ASN A C 1
ATOM 2205 O O . ASN A 1 281 ? -14.797 20.553 14.544 1.00 76.25 281 ASN A O 1
ATOM 2209 N N . ARG A 1 282 ? -14.713 19.951 12.384 1.00 79.44 282 ARG A N 1
ATOM 2210 C CA . ARG A 1 282 ? -15.261 21.210 11.858 1.00 79.44 282 ARG A CA 1
ATOM 2211 C C . ARG A 1 282 ? -16.718 21.038 11.466 1.00 79.44 282 ARG A C 1
ATOM 2213 O O . ARG A 1 282 ? -17.114 20.005 10.927 1.00 79.44 282 ARG A O 1
ATOM 2220 N N . SER A 1 283 ? -17.530 22.052 11.738 1.00 82.88 283 SER A N 1
ATOM 2221 C CA . SER A 1 283 ? -18.905 22.062 11.250 1.00 82.88 283 SER A CA 1
ATOM 2222 C C . SER A 1 283 ? -18.923 22.353 9.750 1.00 82.88 283 SER A C 1
ATOM 2224 O O . SER A 1 283 ? -18.039 23.025 9.218 1.00 82.88 283 SER A O 1
ATOM 2226 N N . VAL A 1 284 ? -19.970 21.898 9.059 1.00 84.12 284 VAL A N 1
ATOM 2227 C CA . VAL A 1 284 ? -20.170 22.224 7.638 1.00 84.12 284 VAL A CA 1
ATOM 2228 C C . VAL A 1 284 ? -20.202 23.743 7.428 1.00 84.12 284 VAL A C 1
ATOM 2230 O O . VAL A 1 284 ? -19.646 24.230 6.451 1.00 84.12 284 VAL A O 1
ATOM 2233 N N . SER A 1 285 ? -20.775 24.505 8.366 1.00 85.62 285 SER A N 1
ATOM 2234 C CA . SER A 1 285 ? -20.774 25.973 8.327 1.00 85.62 285 SER A CA 1
ATOM 2235 C C . SER A 1 285 ? -19.375 26.591 8.379 1.00 85.62 285 SER A C 1
ATOM 2237 O O . SER A 1 285 ? -19.160 27.615 7.735 1.00 85.62 285 SER A O 1
ATOM 2239 N N . ASP A 1 286 ? -18.419 25.977 9.081 1.00 84.12 286 ASP A N 1
ATOM 2240 C CA . ASP A 1 286 ? -17.043 26.490 9.177 1.00 84.12 286 ASP A CA 1
ATOM 2241 C C . ASP A 1 286 ? -16.306 26.417 7.836 1.00 84.12 286 ASP A C 1
ATOM 2243 O O . ASP A 1 286 ? -15.415 27.222 7.581 1.00 84.12 286 ASP A O 1
ATOM 2247 N N . LEU A 1 287 ? -16.705 25.497 6.952 1.00 79.44 287 LEU A N 1
ATOM 2248 C CA . LEU A 1 287 ? -16.129 25.360 5.610 1.00 79.44 287 LEU A CA 1
ATOM 2249 C C . LEU A 1 287 ? -16.501 26.524 4.685 1.00 79.44 287 LEU A C 1
ATOM 2251 O O . LEU A 1 287 ? -15.791 26.788 3.718 1.00 79.44 287 LEU A O 1
ATOM 2255 N N . PHE A 1 288 ? -17.600 27.221 4.980 1.00 81.69 288 PHE A N 1
ATOM 2256 C CA . PHE A 1 288 ? -18.075 28.368 4.204 1.00 81.69 288 PHE A CA 1
ATOM 2257 C C . PHE A 1 288 ? -17.683 29.709 4.826 1.00 81.69 288 PHE A C 1
ATOM 2259 O O . PHE A 1 288 ? -18.027 30.758 4.276 1.00 81.69 288 PHE A O 1
ATOM 2266 N N . GLN A 1 289 ? -16.981 29.708 5.965 1.00 79.06 289 GLN A N 1
ATOM 2267 C CA . GLN A 1 289 ? -16.491 30.952 6.539 1.00 79.06 289 GLN A CA 1
ATOM 2268 C C . GLN A 1 289 ? -15.379 31.515 5.643 1.00 79.06 289 GLN A C 1
ATOM 2270 O O . GLN A 1 289 ? -14.434 30.793 5.312 1.00 79.06 289 GLN A O 1
ATOM 2275 N N . PRO A 1 290 ? -15.463 32.793 5.232 1.00 66.25 290 PRO A N 1
ATOM 2276 C CA . PRO A 1 290 ? -14.387 33.415 4.481 1.00 66.25 290 PRO A CA 1
ATOM 2277 C C . PRO A 1 290 ? -13.116 33.377 5.331 1.00 66.25 290 PRO A C 1
ATOM 2279 O O . PRO A 1 290 ? -13.144 33.712 6.516 1.00 66.25 290 PRO A O 1
ATOM 2282 N N . ALA A 1 291 ? -12.004 32.952 4.727 1.00 56.91 291 ALA A N 1
ATOM 2283 C CA . ALA A 1 291 ? -10.700 32.983 5.368 1.00 56.91 291 ALA A CA 1
ATOM 2284 C C . ALA A 1 291 ? -10.333 34.446 5.646 1.00 56.91 291 ALA A C 1
ATOM 2286 O O . ALA A 1 291 ? -9.782 35.133 4.787 1.00 56.91 291 ALA A O 1
ATOM 2287 N N . TYR A 1 292 ? -10.680 34.954 6.828 1.00 48.88 292 TYR A N 1
ATOM 2288 C CA . TYR A 1 292 ? -10.153 36.227 7.283 1.00 48.88 292 TYR A CA 1
ATOM 2289 C C . TYR A 1 292 ? -8.647 36.029 7.470 1.00 48.88 292 TYR A C 1
ATOM 2291 O O . TYR A 1 292 ? -8.256 35.162 8.258 1.00 48.88 292 TYR A O 1
ATOM 2299 N N . PRO A 1 293 ? -7.785 36.761 6.742 1.00 42.69 293 PRO A N 1
ATOM 2300 C CA . PRO A 1 293 ? -6.363 36.718 7.025 1.00 42.69 293 PRO A CA 1
ATOM 2301 C C . PRO A 1 293 ? -6.190 37.115 8.488 1.00 42.69 293 PRO A C 1
ATOM 2303 O O . PRO A 1 293 ? -6.747 38.126 8.925 1.00 42.69 293 PRO A O 1
ATOM 2306 N N . ALA A 1 294 ? -5.483 36.275 9.246 1.00 39.09 294 ALA A N 1
ATOM 2307 C CA . ALA A 1 294 ? -5.168 36.541 10.638 1.00 39.09 294 ALA A CA 1
ATOM 2308 C C . ALA A 1 294 ? -4.638 37.977 10.743 1.00 39.09 294 ALA A C 1
ATOM 2310 O O . ALA A 1 294 ? -3.632 38.316 10.116 1.00 39.09 294 ALA A O 1
ATOM 2311 N N . ARG A 1 295 ? -5.355 38.833 11.482 1.00 38.44 295 ARG A N 1
ATOM 2312 C CA . ARG A 1 295 ? -4.808 40.111 11.933 1.00 38.44 295 ARG A CA 1
ATOM 2313 C C . ARG A 1 295 ? -3.536 39.760 12.693 1.00 38.44 295 ARG A C 1
ATOM 2315 O O . ARG A 1 295 ? -3.614 39.085 13.713 1.00 38.44 295 ARG A O 1
ATOM 2322 N N . GLY A 1 296 ? -2.391 40.156 12.146 1.00 35.91 296 GLY A N 1
ATOM 2323 C CA . GLY A 1 296 ? -1.178 40.254 12.938 1.00 35.91 296 GLY A CA 1
ATOM 2324 C C . GLY A 1 296 ? -1.482 41.151 14.129 1.00 35.91 296 GLY A C 1
ATOM 2325 O O . GLY A 1 296 ? -2.098 42.208 13.962 1.00 35.91 296 GLY A O 1
ATOM 2326 N N . ASP A 1 297 ? -1.115 40.676 15.310 1.00 38.59 297 ASP A N 1
ATOM 2327 C CA . ASP A 1 297 ? -1.049 41.502 16.503 1.00 38.59 297 ASP A CA 1
ATOM 2328 C C . ASP A 1 297 ? -0.167 42.739 16.240 1.00 38.59 297 ASP A C 1
ATOM 2330 O O . ASP A 1 297 ? 0.716 42.718 15.379 1.00 38.59 297 ASP A O 1
ATOM 2334 N N . ASP A 1 298 ? -0.442 43.794 17.009 1.00 42.81 298 ASP A N 1
ATOM 2335 C CA . ASP A 1 298 ? 0.248 45.091 17.087 1.00 42.81 298 ASP A CA 1
ATOM 2336 C C . ASP A 1 298 ? -0.324 46.243 16.238 1.00 42.81 298 ASP A C 1
ATOM 2338 O O . ASP A 1 298 ? 0.350 46.799 15.373 1.00 42.81 298 ASP A O 1
ATOM 2342 N N . ILE A 1 299 ? -1.523 46.730 16.593 1.00 39.06 299 ILE A N 1
ATOM 2343 C CA . ILE A 1 299 ? -1.737 48.187 16.695 1.00 39.06 299 ILE A CA 1
ATOM 2344 C C . ILE A 1 299 ? -2.447 48.475 18.019 1.00 39.06 299 ILE A C 1
ATOM 2346 O O . ILE A 1 299 ? -3.547 47.990 18.272 1.00 39.06 299 ILE A O 1
ATOM 2350 N N . ALA A 1 300 ? -1.746 49.245 18.846 1.00 35.72 300 ALA A N 1
ATOM 2351 C CA . ALA A 1 300 ? -2.117 49.703 20.170 1.00 35.72 300 ALA A CA 1
ATOM 2352 C C . ALA A 1 300 ? -3.486 50.397 20.235 1.00 35.72 300 ALA A C 1
ATOM 2354 O O . ALA A 1 300 ? -3.950 50.990 19.260 1.00 35.72 300 ALA A O 1
ATOM 2355 N N . ASP A 1 301 ? -4.055 50.357 21.440 1.00 39.44 301 ASP A N 1
ATOM 2356 C CA . ASP A 1 301 ? -5.186 51.150 21.905 1.00 39.44 301 ASP A CA 1
ATOM 2357 C C . ASP A 1 301 ? -5.187 52.571 21.319 1.00 39.44 301 ASP A C 1
ATOM 2359 O O . ASP A 1 301 ? -4.333 53.406 21.626 1.00 39.44 301 ASP A O 1
ATOM 2363 N N . MET A 1 302 ? -6.197 52.863 20.506 1.00 39.16 302 MET A N 1
ATOM 2364 C CA . MET A 1 302 ? -6.727 54.213 20.385 1.00 39.16 302 MET A CA 1
ATOM 2365 C C . MET A 1 302 ? -8.220 54.128 20.664 1.00 39.16 302 MET A C 1
ATOM 2367 O O . MET A 1 302 ? -9.006 53.734 19.802 1.00 39.16 302 MET A O 1
ATOM 2371 N N . ASP A 1 303 ? -8.577 54.498 21.893 1.00 37.69 303 ASP A N 1
ATOM 2372 C CA . ASP A 1 303 ? -9.916 54.941 22.252 1.00 37.69 303 ASP A CA 1
ATOM 2373 C C . ASP A 1 303 ? -10.367 55.992 21.234 1.00 37.69 303 ASP A C 1
ATOM 2375 O O . ASP A 1 303 ? -9.787 57.076 21.123 1.00 37.69 303 ASP A O 1
ATOM 2379 N N . VAL A 1 304 ? -11.398 55.660 20.462 1.00 39.66 304 VAL A N 1
ATOM 2380 C CA . VAL A 1 304 ? -12.141 56.641 19.679 1.00 39.66 304 VAL A CA 1
ATOM 2381 C C . VAL A 1 304 ? -13.541 56.683 20.263 1.00 39.66 304 VAL A C 1
ATOM 2383 O O . VAL A 1 304 ? -14.376 55.827 19.971 1.00 39.66 304 VAL A O 1
ATOM 2386 N N . ASP A 1 305 ? -13.766 57.685 21.112 1.00 35.28 305 ASP A N 1
ATOM 2387 C CA . ASP A 1 305 ? -15.083 58.111 21.571 1.00 35.28 305 ASP A CA 1
ATOM 2388 C C . ASP A 1 305 ? -15.978 58.378 20.353 1.00 35.28 305 ASP A C 1
ATOM 2390 O O . ASP A 1 305 ? -15.817 59.370 19.637 1.00 35.28 305 ASP A O 1
ATOM 2394 N N . ILE A 1 306 ? -16.932 57.481 20.097 1.00 38.47 306 ILE A N 1
ATOM 2395 C CA . ILE A 1 306 ? -18.011 57.738 19.143 1.00 38.47 306 ILE A CA 1
ATOM 2396 C C . ILE A 1 306 ? -19.136 58.425 19.911 1.00 38.47 306 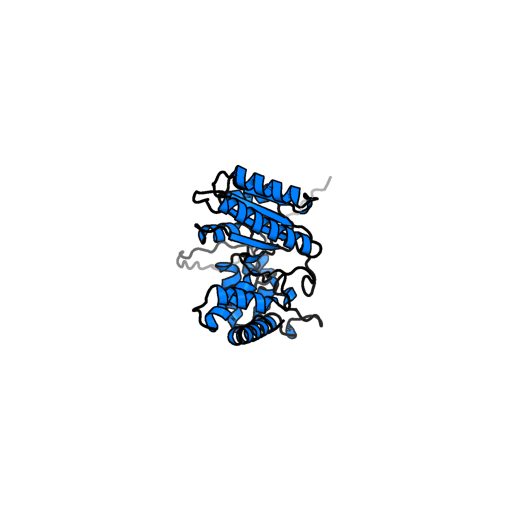ILE A C 1
ATOM 2398 O O . ILE A 1 306 ? -19.972 57.789 20.556 1.00 38.47 306 ILE A O 1
ATOM 2402 N N . ASP A 1 307 ? -19.117 59.752 19.829 1.00 33.31 307 ASP A N 1
ATOM 2403 C CA . ASP A 1 307 ? -20.181 60.636 20.282 1.00 33.31 307 ASP A CA 1
ATOM 2404 C C . ASP A 1 307 ? -21.482 60.316 19.522 1.00 33.31 307 ASP A C 1
ATOM 2406 O O . ASP A 1 307 ? -21.542 60.299 18.287 1.00 33.31 307 ASP A O 1
ATOM 2410 N N . THR A 1 308 ? -22.534 60.003 20.274 1.00 38.88 308 THR A N 1
ATOM 2411 C CA . THR A 1 308 ? -23.856 59.662 19.745 1.00 38.88 308 THR A CA 1
ATOM 2412 C C . THR A 1 308 ? -24.688 60.931 19.659 1.00 38.88 308 THR A C 1
ATOM 2414 O O . THR A 1 308 ? -25.344 61.336 20.613 1.00 38.88 308 THR A O 1
ATOM 2417 N N . SER A 1 309 ? -24.712 61.559 18.486 1.00 35.28 309 SER A N 1
ATOM 2418 C CA . SER A 1 309 ? -25.641 62.660 18.217 1.00 35.28 309 SER A CA 1
ATOM 2419 C C . SER A 1 309 ? -26.297 62.500 16.844 1.00 35.28 309 SER A C 1
ATOM 2421 O O . SER A 1 309 ? -25.710 62.747 15.796 1.00 35.28 309 SER A O 1
ATOM 2423 N N . ILE A 1 310 ? -27.561 62.073 16.870 1.00 43.09 310 ILE A N 1
ATOM 2424 C CA . ILE A 1 310 ? -28.487 62.073 15.732 1.00 43.09 310 ILE A CA 1
ATOM 2425 C C . ILE A 1 310 ? -29.048 63.493 15.568 1.00 43.09 310 ILE A C 1
ATOM 2427 O O . ILE A 1 310 ? -29.649 63.996 16.522 1.00 43.09 310 ILE A O 1
ATOM 2431 N N . PRO A 1 311 ? -29.003 64.116 14.376 1.00 36.00 311 PRO A N 1
ATOM 2432 C CA . PRO A 1 311 ? -29.880 65.231 14.061 1.00 36.00 311 PRO A CA 1
ATOM 2433 C C . PRO A 1 311 ? -31.061 64.751 13.212 1.00 36.00 311 PRO A C 1
ATOM 2435 O O . PRO A 1 311 ? -30.919 64.268 12.090 1.00 36.00 311 PRO A O 1
ATOM 2438 N N . SER A 1 312 ? -32.250 64.923 13.780 1.00 34.91 312 SER A N 1
ATOM 2439 C CA . SER A 1 312 ? -33.536 64.894 13.091 1.00 34.91 312 SER A CA 1
ATOM 2440 C C . SER A 1 312 ? -33.658 66.116 12.172 1.00 34.91 312 SER A C 1
ATOM 2442 O O . SER A 1 312 ? -33.439 67.241 12.616 1.00 34.91 312 SER A O 1
ATOM 2444 N N . GLY A 1 313 ? -34.031 65.916 10.906 1.00 32.56 313 GLY A N 1
ATOM 2445 C CA . GLY A 1 313 ? -34.278 67.014 9.968 1.00 32.56 313 GLY A CA 1
ATOM 2446 C C . GLY A 1 313 ? -34.829 66.538 8.627 1.00 32.56 313 GLY A C 1
ATOM 2447 O O . GLY A 1 313 ? -34.084 66.087 7.767 1.00 32.56 313 GLY A O 1
ATOM 2448 N N . ARG A 1 314 ? -36.153 66.638 8.459 1.00 32.97 314 ARG A N 1
ATOM 2449 C CA . ARG A 1 314 ? -36.884 66.437 7.196 1.00 32.97 314 ARG A CA 1
ATOM 2450 C C . ARG A 1 314 ? -36.407 67.409 6.110 1.00 32.97 314 ARG A C 1
ATOM 2452 O O . ARG A 1 314 ? -36.380 68.606 6.377 1.00 32.97 314 ARG A O 1
ATOM 2459 N N . GLN A 1 315 ? -36.268 66.931 4.872 1.00 35.12 315 GLN A N 1
ATOM 2460 C CA . GLN A 1 315 ? -36.769 67.655 3.698 1.00 35.12 315 GLN A CA 1
ATOM 2461 C C . GLN A 1 315 ? -37.013 66.719 2.505 1.00 35.12 315 GLN A C 1
ATOM 2463 O O . GLN A 1 315 ? -36.333 65.715 2.318 1.00 35.12 315 GLN A O 1
ATOM 2468 N N . GLU A 1 316 ? -38.084 67.043 1.792 1.00 34.81 316 GLU A N 1
ATOM 2469 C CA . GLU A 1 316 ? -38.786 66.287 0.758 1.00 34.81 316 GLU A CA 1
ATOM 2470 C C . GLU A 1 316 ? -37.942 66.092 -0.508 1.00 34.81 316 GLU A C 1
ATOM 2472 O O . GLU A 1 316 ? -37.258 67.017 -0.944 1.00 34.81 316 GLU A O 1
ATOM 2477 N N . LEU A 1 317 ? -38.050 64.922 -1.148 1.00 37.53 317 LEU A N 1
ATOM 2478 C CA . LEU A 1 317 ? -37.591 64.736 -2.523 1.00 37.53 317 LEU A CA 1
ATOM 2479 C C . LEU A 1 317 ? -38.739 64.265 -3.415 1.00 37.53 317 LEU A C 1
ATOM 2481 O O . LEU A 1 317 ? -39.429 63.281 -3.153 1.00 37.53 317 LEU A O 1
ATOM 2485 N N . HIS A 1 318 ? -38.920 65.081 -4.444 1.00 32.56 318 HIS A N 1
ATOM 2486 C CA . HIS A 1 318 ? -39.885 65.049 -5.525 1.00 32.56 318 HIS A CA 1
ATOM 2487 C C . HIS A 1 318 ? -39.720 63.774 -6.365 1.00 32.56 318 HIS A C 1
ATOM 2489 O O . HIS A 1 318 ? -38.603 63.398 -6.717 1.00 32.56 318 HIS A O 1
ATOM 2495 N N . VAL A 1 319 ? -40.834 63.115 -6.685 1.00 38.88 319 VAL A N 1
ATOM 2496 C CA . VAL A 1 319 ? -40.870 61.940 -7.564 1.00 38.88 319 VAL A CA 1
ATOM 2497 C C . VAL A 1 319 ? -41.054 62.430 -8.998 1.00 38.88 319 VAL A C 1
ATOM 2499 O O . VAL A 1 319 ? -42.139 62.889 -9.347 1.00 38.88 319 VAL A O 1
ATOM 2502 N N . GLU A 1 320 ? -40.020 62.318 -9.831 1.00 38.53 320 GLU A N 1
ATOM 2503 C CA . GLU A 1 320 ? -40.163 62.404 -11.288 1.00 38.53 320 GLU A CA 1
ATOM 2504 C C . GLU A 1 320 ? -40.062 61.007 -11.908 1.00 38.53 320 GLU A C 1
ATOM 2506 O O . GLU A 1 320 ? -39.073 60.290 -11.762 1.00 38.53 320 GLU A O 1
ATOM 2511 N N . ASN A 1 321 ? -41.152 60.632 -12.578 1.00 38.69 321 ASN A N 1
ATOM 2512 C CA . ASN A 1 321 ? -41.310 59.430 -13.385 1.00 38.69 321 ASN A CA 1
ATOM 2513 C C . ASN A 1 321 ? -40.456 59.517 -14.652 1.00 38.69 321 ASN A C 1
ATOM 2515 O O . ASN A 1 321 ? -40.557 60.511 -15.370 1.00 38.69 321 ASN A O 1
ATOM 2519 N N . ILE A 1 322 ? -39.750 58.440 -15.011 1.00 39.56 322 ILE A N 1
ATOM 2520 C CA . ILE A 1 322 ? -39.355 58.205 -16.406 1.00 39.56 322 ILE A CA 1
ATOM 2521 C C . ILE A 1 322 ? -39.667 56.755 -16.784 1.00 39.56 322 ILE A C 1
ATOM 2523 O O . ILE A 1 322 ? -39.204 55.805 -16.156 1.00 39.56 322 ILE A O 1
ATOM 2527 N N . GLU A 1 323 ? -40.518 56.645 -17.803 1.00 38.44 323 GLU A N 1
ATOM 2528 C CA . GLU A 1 323 ? -41.056 55.436 -18.418 1.00 38.44 323 GLU A CA 1
ATOM 2529 C C . GLU A 1 323 ? -39.998 54.581 -19.123 1.00 38.44 323 GLU A C 1
ATOM 2531 O O . GLU A 1 323 ? -39.027 55.067 -19.703 1.00 38.44 323 GLU A O 1
ATOM 2536 N N . VAL A 1 324 ? -40.286 53.282 -19.124 1.00 39.09 324 VAL A N 1
ATOM 2537 C CA . VAL A 1 324 ? -39.634 52.237 -19.908 1.00 39.09 324 VAL A CA 1
ATOM 2538 C C . VAL A 1 324 ? -40.075 52.337 -21.371 1.00 39.09 324 VAL A C 1
ATOM 2540 O O . VAL A 1 324 ? -41.273 52.367 -21.661 1.00 39.09 324 VAL A O 1
ATOM 2543 N N . LYS A 1 325 ? -39.110 52.299 -22.290 1.00 45.56 325 LYS A N 1
ATOM 2544 C CA . LYS A 1 325 ? -39.294 51.801 -23.655 1.00 45.56 325 LYS A CA 1
ATOM 2545 C C . LYS A 1 325 ? -38.173 50.840 -24.004 1.00 45.56 325 LYS A C 1
ATOM 2547 O O . LYS A 1 325 ? -37.015 51.165 -23.668 1.00 45.56 325 LYS A O 1
#

Secondary structure (DSSP, 8-state):
--SS--HHHHHHHHHHHHHHHHHH-B-GGG--SS-PPPHHHHBTT--TTHHHHHHHHHHHH-TT--HHHHHHHHHHHHHTTB-HHHHHHGGGBTTTTTHHHHHHIIIIIS-TT-HHHHHHHHHHH-SSS--EEEEEESSPPPPHHHHHHHHHHTT--GGGEEEEEGGG-SSHHHHHHHHHHHHHHHTTS-EEEEEEES-TTTSHHHHHHHHHHHHHHHHHHHHH--S-PPPEEEEEEEE----TT--SS--S---TTEEEEE-S-SS--SS-PPPHHHHTT--GGGGGS--PPP--S------------PPP-------------

Sequence (325 aa):
MSTGLTERQAHLVKELEGWVKLFSEAKPEYSSGESLFKPGDCFVGYHSDTAAAVVMTISNLGNDWSNKQIISQSIYTLLQCASPDAIARLPATKLKHDAEELWIEYFRNQKHGSLKDYLVHCLGNNKNDSFLVQITTHSRLLSQANSRAIASAAGFTGLQSHCISLQEFHTEQQFVKTLEEFFVALGGAEGLLLVQCDNGEANFNLIACCRYLVDDTRRRTLENFGVPVKPIHIIFIIQLPKIAGGCQHFVGFQGGKWQSVHIDELLESNEQLPQIEQLVNRSVSDLFQPAYPARGDDIADMDVDIDTSIPSGRQELHVENIEVK

Radius of gyration: 27.4 Å; chains: 1; bounding box: 70×93×48 Å

InterPro domains:
  IPR031248 E3 ubiquitin-protein ligase RNF213 [PTHR22605] (1-305)

pLDDT: mean 80.67, std 17.92, range [32.56, 97.12]

Foldseek 3Di:
DPPPDDPLLVVLLVVLVVVLQQLQQFDVVPDDDPQRRHSQLFFAQDDPCQSVQLLVQLCVVCVPDDSVVSNVVSVLLRLQRGDVVSLLRRCRTPNVVCSVVSNCSNVPVCPLQALLRNLLNVCVVCVFAAAAEEEEEQDDDDDPVRQQVSCVSSVHDDLQEDEEELVVDPDPVVLLVVLVVSLVSCVLPEHEYEYEYEACLVCVVVVVSSVVSNVVSVVVSVVPPPDNRGHYYYYYYYHHHNDRVHRDRRRQRPHDRYRGGYRHHNDRPPPPDDDVVVVRPDDPVNVPDPPDPPPDDDDDDDDDDPDDDDDDDDDDDDDDDDDDD